Protein 3KJH (pdb70)

Sequence (254 aa):
MKLAVAGKGGVGKTTVAAGLIKIMASDYDKIYAVDGDPDSCLGQTLGLSIEEAYAITPLIEMKDEIREKTGDGGLLILNPKVDGDLDKYGRYIDDKIFLIRMGEIKKGGSQCYCRENSFLGSVVSALFLDKKEAVVMDMGAGIEHLTRGTAKAVDMMIAVIEPNLNSIKTGLNIEKLAGDLGIKKVRYVINKVRNIKEEKLIKKHLPEDKILGIIPYNELFIELSLKGEEIWQSTNPAFVNLHDIYQKLRLEVG

Foldseek 3Di:
DEEEFEAAPEPQSLLLLLLLVVVCVVVFQAEEEEEAAQVYQNVLLVPDASVVSVVWDALLPPVVVLCVFQHPPPRGDLAGQCLVVLQVQFAAPDRHYTYHYHHDDDPDDPDDCNSSLSSSLNSLLSVQPPDPGYYYYYHYLQPVSDALNSLVRHLEYEYEFELDDVRLVSLVVSVVNSVVSPRDYYAYEYEQAADVVSVVSCVVSDPVVRYLAYYHRDPCCVVPPRDPNHCCDPVHPCNVVSVSSSVSSVVSSD

Organism: Carboxydothermus hydrogenoformans (strain ATCC BAA-161 / DSM 6008 / Z-2901) (NCBI:txid246194)

Solvent-accessible surface area: 12434 Å² total; per-residue (Å²): 28,19,0,0,0,0,1,132,81,7,60,8,3,0,7,1,0,0,0,0,0,51,13,0,17,99,72,46,128,38,0,0,0,0,12,3,9,67,126,13,22,0,1,22,2,4,33,33,55,81,143,96,1,120,85,10,69,12,0,21,110,31,149,97,29,10,124,121,31,1,7,100,59,69,105,97,66,117,116,13,156,0,46,71,38,0,67,117,1,11,152,93,41,56,120,55,0,2,0,0,30,1,18,108,64,83,199,66,54,130,125,93,55,85,59,37,64,28,0,5,37,13,0,2,41,2,0,4,88,73,45,190,55,2,0,0,0,0,0,18,19,39,6,106,26,10,75,154,39,4,0,170,25,1,34,0,0,0,0,9,4,71,9,62,77,113,22,3,112,30,0,79,78,0,51,122,62,0,45,83,36,36,11,121,53,12,25,1,0,0,12,58,9,154,69,123,165,38,52,134,44,2,96,161,69,4,74,101,113,63,23,5,12,53,10,83,45,44,115,102,32,112,146,56,16,127,146,35,58,6,12,42,44,90,124,38,104,13,58,115,43,1,66,64,1,17,106,84,0,84,136,52,34,95

InterPro domains:
  IPR002586 CobQ/CobB/MinD/ParA nucleotide binding domain [PF01656] (4-230)
  IPR014433 Carbon monoxide dehydrogenase accessory protein CooC [PIRSF005647] (1-250)
  IPR027417 P-loop containing nucleoside triphosphate hydrolase [G3DSA:3.40.50.300] (1-253)
  IPR027417 P-loop containing nucleoside triphosphate hydrolase [SSF52540] (2-248)
  IPR050625 ParA/MinD ATPase [PTHR43384] (5-233)

Nearest PDB structures (foldseek):
  3kjg-assembly1_A  TM=9.759E-01  e=4.468E-46  Carboxydothermus hydrogenoformans Z-2901
  1hyq-assembly1_A  TM=7.225E-01  e=6.169E-10  Archaeoglobus fulgidus
  4v02-assembly1_A  TM=6.812E-01  e=4.574E-10  Aquifex aeolicus
  4v03-assembly1_B  TM=6.521E-01  e=5.810E-10  Aquifex aeolicus
  3k9h-assembly1_B  TM=6.988E-01  e=3.712E-09  Borreliella burgdorferi B31

B-factor: mean 44.13, std 33.02, range [11.54, 199.99]

Radius of gyration: 18.1 Å; Cα contacts (8 Å, |Δi|>4): 446; chains: 1; bounding box: 44×55×39 Å

Secondary structure (DSSP, 8-state):
-EEEEE-SSSHHHHHHHHHHHHHHTTT-S-EEEEEE-TTS-HHHHTT--HHHHHTSPPGGG-HHHHHHHH-SSS---SS---TTSGGGSSEESSSSEEEEE--------SS--HHHHHHHHHHHHIIIII--SEEEEEE-TT-TT--HHHHTT-SEEEEEE-SSHHHHHHHHHHHHHHHHHT-S-EEEEEEEE--HHHHHHHHHHS-GGGEEEEEE--HHHHS-SSSS--TTSTTSTTHHHHHHHHHHHHHHH-

Structure (mmCIF, N/CA/C/O backbone):
data_3KJH
#
_entry.id   3KJH
#
_cell.length_a   54.210
_cell.length_b   82.520
_cell.length_c   55.490
_cell.angle_alpha   90.000
_cell.angle_beta   102.900
_cell.angle_gamma   90.000
#
_symmetry.space_group_name_H-M   'C 1 2 1'
#
loop_
_entity.id
_entity.type
_entity.pdbx_description
1 polymer 'CO dehydrogenase/acetyl-CoA synthase complex, accessory protein CooC'
2 non-polymer 'ZINC ION'
3 water water
#
loop_
_atom_site.group_PDB
_atom_site.id
_atom_site.type_symbol
_atom_site.label_atom_id
_atom_site.label_alt_id
_atom_site.label_comp_id
_atom_site.label_asym_id
_atom_site.label_entity_id
_atom_site.label_seq_id
_atom_site.pdbx_PDB_ins_code
_atom_site.Cartn_x
_atom_site.Cartn_y
_atom_site.Cartn_z
_atom_site.occupancy
_atom_site.B_iso_or_equiv
_atom_site.auth_seq_id
_atom_site.auth_comp_id
_atom_site.auth_asym_id
_atom_site.auth_atom_id
_atom_site.pdbx_PDB_model_num
ATOM 1 N N . MET A 1 1 ? -2.759 -9.787 15.214 1.00 32.79 1 MET A N 1
ATOM 2 C CA . MET A 1 1 ? -3.609 -8.841 15.978 1.00 32.78 1 MET A CA 1
ATOM 3 C C . MET A 1 1 ? -5.094 -9.186 15.904 1.00 29.08 1 MET A C 1
ATOM 4 O O . MET A 1 1 ? -5.541 -9.918 15.020 1.00 27.74 1 MET A O 1
ATOM 9 N N . LYS A 1 2 ? -5.845 -8.632 16.846 1.00 20.50 2 LYS A N 1
ATOM 10 C CA . LYS A 1 2 ? -7.275 -8.86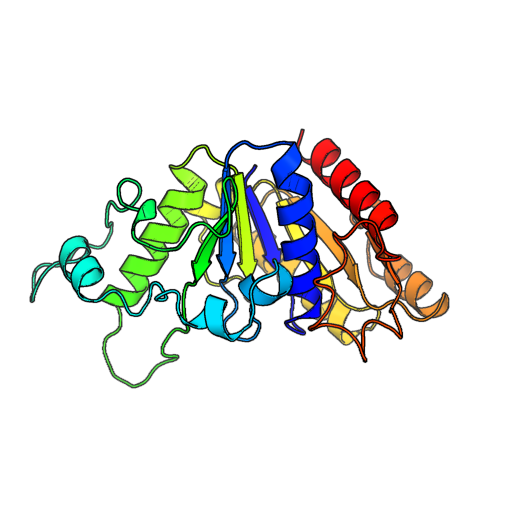3 16.961 1.00 19.33 2 LYS A CA 1
ATOM 11 C C . LYS A 1 2 ? -7.995 -7.533 16.759 1.00 19.05 2 LYS A C 1
ATOM 12 O O . LYS A 1 2 ? -7.891 -6.619 17.582 1.00 17.32 2 LYS A O 1
ATOM 18 N N . LEU A 1 3 ? -8.739 -7.447 15.665 1.00 15.44 3 LEU A N 1
ATOM 19 C CA . LEU A 1 3 ? -9.441 -6.226 15.316 1.00 17.20 3 LEU A CA 1
ATOM 20 C C . LEU A 1 3 ? -10.945 -6.376 15.220 1.00 17.28 3 LEU A C 1
ATOM 21 O O . LEU A 1 3 ? -11.460 -7.416 14.808 1.00 14.91 3 LEU A O 1
ATOM 26 N N . ALA A 1 4 ? -11.647 -5.325 15.628 1.00 21.05 4 ALA A N 1
ATOM 27 C CA . ALA A 1 4 ? -13.092 -5.279 15.538 1.00 19.86 4 ALA A CA 1
ATOM 28 C C . ALA A 1 4 ? -13.412 -4.012 14.744 1.00 19.25 4 ALA A C 1
ATOM 29 O O . ALA A 1 4 ? -12.820 -2.947 14.991 1.00 17.58 4 ALA A O 1
ATOM 31 N N . VAL A 1 5 ? -14.300 -4.144 13.758 1.00 16.84 5 VAL A N 1
ATOM 32 C CA . VAL A 1 5 ? -14.716 -3.007 12.924 1.00 18.57 5 VAL A CA 1
ATOM 33 C C . VAL A 1 5 ? -16.238 -2.898 13.054 1.00 17.76 5 VAL A C 1
ATOM 34 O O . VAL A 1 5 ? -16.973 -3.833 12.725 1.00 18.78 5 VAL A O 1
ATOM 38 N N . ALA A 1 6 ? -16.706 -1.747 13.522 1.00 16.97 6 ALA A N 1
ATOM 39 C CA . ALA A 1 6 ? -18.130 -1.556 13.758 1.00 17.82 6 ALA A CA 1
ATOM 40 C C . ALA A 1 6 ? -18.692 -0.246 13.209 1.00 19.93 6 ALA A C 1
ATOM 41 O O . ALA A 1 6 ? -17.971 0.738 13.058 1.00 17.82 6 ALA A O 1
ATOM 43 N N . GLY A 1 7 ? -19.987 -0.265 12.912 1.00 18.72 7 GLY A N 1
ATOM 44 C CA . GLY A 1 7 ? -20.672 0.912 12.407 1.00 22.61 7 GLY A CA 1
ATOM 45 C C . GLY A 1 7 ? -22.005 0.528 11.804 1.00 28.54 7 GLY A C 1
ATOM 46 O O . GLY A 1 7 ? -22.323 -0.656 11.683 1.00 24.89 7 GLY A O 1
ATOM 47 N N . LYS A 1 8 ? -22.797 1.533 11.442 1.00 31.52 8 LYS A N 1
ATOM 48 C CA . LYS A 1 8 ? -24.096 1.307 10.815 1.00 44.36 8 LYS A CA 1
ATOM 49 C C . LYS A 1 8 ? -23.836 1.327 9.309 1.00 55.17 8 LYS A C 1
ATOM 50 O O . LYS A 1 8 ? -22.711 1.095 8.870 1.00 51.11 8 LYS A O 1
ATOM 56 N N . GLY A 1 9 ? -24.869 1.616 8.523 1.00 96.82 9 GLY A N 1
ATOM 57 C CA . GLY A 1 9 ? -24.703 1.678 7.080 1.00 115.69 9 GLY A CA 1
ATOM 58 C C . GLY A 1 9 ? -24.577 0.323 6.411 1.00 125.28 9 GLY A C 1
ATOM 59 O O . GLY A 1 9 ? -25.229 0.060 5.400 1.00 129.72 9 GLY A O 1
ATOM 60 N N . GLY A 1 10 ? -23.726 -0.535 6.964 1.00 129.96 10 GLY A N 1
ATOM 61 C CA . GLY A 1 10 ? -23.548 -1.860 6.402 1.00 128.60 10 GLY A CA 1
ATOM 62 C C . GLY A 1 10 ? -22.340 -2.024 5.500 1.00 122.72 10 GLY A C 1
ATOM 63 O O . GLY A 1 10 ? -21.213 -2.155 5.975 1.00 129.35 10 GLY A O 1
ATOM 64 N N . VAL A 1 11 ? -22.580 -2.018 4.192 1.00 79.05 11 VAL A N 1
ATOM 65 C CA . VAL A 1 11 ? -21.519 -2.188 3.205 1.00 64.49 11 VAL A CA 1
ATOM 66 C C . VAL A 1 11 ? -20.340 -1.225 3.386 1.00 54.59 11 VAL A C 1
ATOM 67 O O . VAL A 1 11 ? -19.188 -1.646 3.306 1.00 52.43 11 VAL A O 1
ATOM 71 N N . GLY A 1 12 ? -20.629 0.055 3.629 1.00 55.28 12 GLY A N 1
ATOM 72 C CA . GLY A 1 12 ? -19.576 1.046 3.821 1.00 44.90 12 GLY A CA 1
ATOM 73 C C . GLY A 1 12 ? -18.560 0.581 4.849 1.00 38.88 12 GLY A C 1
ATOM 74 O O . GLY A 1 12 ? -17.355 0.506 4.578 1.00 36.96 12 GLY A O 1
ATOM 75 N N . LYS A 1 13 ? -19.057 0.275 6.041 1.00 33.86 13 LYS A N 1
ATOM 76 C CA . LYS A 1 13 ? -18.233 -0.222 7.134 1.00 30.16 13 LYS A CA 1
ATOM 77 C C . LYS A 1 13 ? -17.596 -1.568 6.772 1.00 27.19 13 LYS A C 1
ATOM 78 O O . LYS A 1 13 ? -16.452 -1.849 7.133 1.00 24.77 13 LYS A O 1
ATOM 84 N N . THR A 1 14 ? -18.352 -2.415 6.080 1.00 21.15 14 THR A N 1
ATOM 85 C CA . THR A 1 14 ? -17.833 -3.729 5.730 1.00 18.95 14 THR A CA 1
ATOM 86 C C . THR A 1 14 ? -16.752 -3.594 4.666 1.00 17.46 14 THR A C 1
ATOM 87 O O . THR A 1 14 ? -15.816 -4.393 4.591 1.00 13.82 14 THR A O 1
ATOM 91 N N . THR A 1 15 ? -16.870 -2.554 3.860 1.00 19.86 15 THR A N 1
ATOM 92 C CA . THR A 1 15 ? -15.872 -2.286 2.833 1.00 21.37 15 THR A CA 1
ATOM 93 C C . THR A 1 15 ? -14.501 -2.012 3.464 1.00 20.31 15 THR A C 1
ATOM 94 O O . THR A 1 15 ? -13.490 -2.509 2.979 1.00 17.80 15 THR A O 1
ATOM 98 N N . VAL A 1 16 ? -14.476 -1.241 4.555 1.00 18.24 16 VAL A N 1
ATOM 99 C CA . VAL A 1 16 ? -13.241 -0.915 5.251 1.00 20.20 16 VAL A CA 1
ATOM 100 C C . VAL A 1 16 ? -12.635 -2.169 5.853 1.00 17.71 16 VAL A C 1
ATOM 101 O O . VAL A 1 16 ? -11.431 -2.394 5.775 1.00 18.86 16 VAL A O 1
ATOM 105 N N . ALA A 1 17 ? -13.482 -2.989 6.462 1.00 18.20 17 ALA A N 1
ATOM 106 C CA . ALA A 1 17 ? -13.018 -4.224 7.078 1.00 18.14 17 ALA A CA 1
ATOM 107 C C . ALA A 1 17 ? -12.369 -5.144 6.059 1.00 15.48 17 ALA A C 1
ATOM 108 O O . ALA A 1 17 ? -11.264 -5.638 6.276 1.00 17.71 17 ALA A O 1
ATOM 110 N N . ALA A 1 18 ? -13.051 -5.370 4.941 1.00 16.16 18 ALA A N 1
ATOM 111 C CA . ALA A 1 18 ? -12.536 -6.242 3.887 1.00 14.25 18 ALA A CA 1
ATOM 112 C C . ALA A 1 18 ? -11.206 -5.697 3.373 1.00 16.40 18 ALA A C 1
ATOM 113 O O . ALA A 1 18 ? -10.285 -6.454 3.054 1.00 16.61 18 ALA A O 1
ATOM 115 N N . GLY A 1 19 ? -11.127 -4.376 3.286 1.00 16.74 19 GLY A N 1
ATOM 116 C CA . GLY A 1 19 ? -9.908 -3.727 2.833 1.00 18.80 19 GLY A CA 1
ATOM 117 C C . GLY A 1 19 ? -8.746 -4.030 3.754 1.00 18.97 19 GLY A C 1
ATOM 118 O O . GLY A 1 19 ? -7.651 -4.378 3.301 1.00 18.47 19 GLY A O 1
ATOM 119 N N . LEU A 1 20 ? -8.976 -3.912 5.058 1.00 21.42 20 LEU A N 1
ATOM 120 C CA . LEU A 1 20 ? -7.918 -4.180 6.016 1.00 22.74 20 LEU A CA 1
ATOM 121 C C . LEU A 1 20 ? -7.521 -5.664 5.986 1.00 22.92 20 LEU A C 1
ATOM 122 O O . LEU A 1 20 ? -6.338 -5.996 6.034 1.00 23.90 20 LEU A O 1
ATOM 127 N N . ILE A 1 21 ? -8.504 -6.554 5.892 1.00 19.36 21 ILE A N 1
ATOM 128 C CA . ILE A 1 21 ? -8.219 -7.976 5.838 1.00 17.69 21 ILE A CA 1
ATOM 129 C C . ILE A 1 21 ? -7.297 -8.303 4.655 1.00 18.79 21 ILE A C 1
ATOM 130 O O . ILE A 1 21 ? -6.274 -8.952 4.827 1.00 18.76 21 ILE A O 1
ATOM 135 N N . LYS A 1 22 ? -7.655 -7.836 3.466 1.00 18.39 22 LYS A N 1
ATOM 136 C CA . LYS A 1 22 ? -6.857 -8.105 2.273 1.00 20.49 22 LYS A CA 1
ATOM 137 C C . LYS A 1 22 ? -5.439 -7.575 2.396 1.00 21.20 22 LYS A C 1
ATOM 138 O O . LYS A 1 22 ? -4.479 -8.253 2.020 1.00 21.45 22 LYS A O 1
ATOM 144 N N . ILE A 1 23 ? -5.296 -6.368 2.927 1.00 22.39 23 ILE A N 1
ATOM 145 C CA . ILE A 1 23 ? -3.969 -5.806 3.117 1.00 24.74 23 ILE A CA 1
ATOM 146 C C . ILE A 1 23 ? -3.209 -6.613 4.160 1.00 24.12 23 ILE A C 1
ATOM 147 O O . ILE A 1 23 ? -2.005 -6.860 4.029 1.00 24.09 23 ILE A O 1
ATOM 152 N N . MET A 1 24 ? -3.918 -7.051 5.186 1.00 21.15 24 MET A N 1
ATOM 153 C CA . MET A 1 24 ? -3.302 -7.833 6.245 1.00 22.20 24 MET A CA 1
ATOM 154 C C . MET A 1 24 ? -2.696 -9.160 5.803 1.00 22.06 24 MET A C 1
ATOM 155 O O . MET A 1 24 ? -1.756 -9.640 6.427 1.00 20.57 24 MET A O 1
ATOM 160 N N . ALA A 1 25 ? -3.236 -9.753 4.743 1.00 23.45 25 ALA A N 1
ATOM 161 C CA . ALA A 1 25 ? -2.732 -11.034 4.248 1.00 27.62 25 ALA A CA 1
ATOM 162 C C . ALA A 1 25 ? -1.242 -10.987 3.901 1.00 28.37 25 ALA A C 1
ATOM 163 O O . ALA A 1 25 ? -0.590 -12.022 3.790 1.00 27.24 25 ALA A O 1
ATOM 165 N N . SER A 1 26 ? -0.700 -9.786 3.734 1.00 30.56 26 SER A N 1
ATOM 166 C CA . SER A 1 26 ? 0.716 -9.650 3.418 1.00 31.83 26 SER A CA 1
ATOM 167 C C . SER A 1 26 ? 1.556 -9.795 4.671 1.00 30.49 26 SER A C 1
ATOM 168 O O . SER A 1 26 ? 2.710 -10.204 4.605 1.00 32.28 26 SER A O 1
ATOM 171 N N . ASP A 1 27 ? 0.966 -9.488 5.820 1.00 27.83 27 ASP A N 1
ATOM 172 C CA . ASP A 1 27 ? 1.697 -9.564 7.075 1.00 27.13 27 ASP A CA 1
ATOM 173 C C . ASP A 1 27 ? 1.428 -10.782 7.926 1.00 27.69 27 ASP A C 1
ATOM 174 O O . ASP A 1 27 ? 2.170 -11.054 8.869 1.00 27.25 27 ASP A O 1
ATOM 179 N N . TYR A 1 28 ? 0.379 -11.526 7.601 1.00 23.39 28 TYR A N 1
ATOM 180 C CA . TYR A 1 28 ? 0.044 -12.688 8.400 1.00 23.84 28 TYR A CA 1
ATOM 181 C C . TYR A 1 28 ? -0.164 -13.914 7.525 1.00 25.10 28 TYR A C 1
ATOM 182 O O . TYR A 1 28 ? -0.617 -13.817 6.385 1.00 26.58 28 TYR A O 1
ATOM 191 N N . ASP A 1 29 ? 0.166 -15.071 8.073 1.00 26.75 29 ASP A N 1
ATOM 192 C CA . ASP A 1 29 ? 0.041 -16.324 7.344 1.00 28.21 29 ASP A CA 1
ATOM 193 C C . ASP A 1 29 ? -1.374 -16.868 7.318 1.00 25.10 29 ASP A C 1
ATOM 194 O O . ASP A 1 29 ? -1.694 -17.766 6.533 1.00 20.42 29 ASP A O 1
ATOM 199 N N . LYS A 1 30 ? -2.225 -16.317 8.178 1.00 25.28 30 LYS A N 1
ATOM 200 C CA . LYS A 1 30 ? -3.606 -16.766 8.254 1.00 25.92 30 LYS A CA 1
ATOM 201 C C . LYS A 1 30 ? -4.452 -15.730 8.977 1.00 23.67 30 LYS A C 1
ATOM 202 O O . LYS A 1 30 ? -4.052 -15.208 10.008 1.00 24.84 30 LYS A O 1
ATOM 208 N N . ILE A 1 31 ? -5.617 -15.436 8.420 1.00 19.80 31 ILE A N 1
ATOM 209 C CA . ILE A 1 31 ? -6.515 -14.458 9.018 1.00 18.79 31 ILE A CA 1
ATOM 210 C C . ILE A 1 31 ? -7.935 -15.005 9.107 1.00 16.92 31 ILE A C 1
ATOM 211 O O . ILE A 1 31 ? -8.475 -15.527 8.126 1.00 18.22 31 ILE A O 1
ATOM 216 N N . TYR A 1 32 ? -8.536 -14.871 10.281 1.00 16.18 32 TYR A N 1
ATOM 217 C CA . TYR A 1 32 ? -9.921 -15.277 10.466 1.00 14.78 32 TYR A CA 1
ATOM 218 C C . TYR A 1 32 ? -10.744 -14.017 10.222 1.00 16.31 32 TYR A C 1
ATOM 219 O O . TYR A 1 32 ? -10.628 -13.018 10.945 1.00 13.83 32 TYR A O 1
ATOM 228 N N . ALA A 1 33 ? -11.538 -14.049 9.161 1.00 13.74 33 ALA A N 1
ATOM 229 C CA . ALA A 1 33 ? -12.394 -12.916 8.829 1.00 14.45 33 ALA A CA 1
ATOM 230 C C . ALA A 1 33 ? -13.777 -13.337 9.315 1.00 14.88 33 ALA A C 1
ATOM 231 O O . ALA A 1 33 ? -14.333 -14.336 8.853 1.00 14.49 33 ALA A O 1
ATOM 233 N N . VAL A 1 34 ? -14.331 -12.579 10.255 1.00 12.96 34 VAL A N 1
ATOM 234 C CA . VAL A 1 34 ? -15.625 -12.934 10.837 1.00 14.79 34 VAL A CA 1
ATOM 235 C C . VAL A 1 34 ? -16.732 -11.949 10.466 1.00 14.73 34 VAL A C 1
ATOM 236 O O . VAL A 1 34 ? -16.657 -10.751 10.786 1.00 14.07 34 VAL A O 1
ATOM 240 N N . ASP A 1 35 ? -17.734 -12.462 9.757 1.00 14.49 35 ASP A N 1
ATOM 241 C CA . ASP A 1 35 ? -18.883 -11.665 9.340 1.00 16.91 35 ASP A CA 1
ATOM 242 C C . ASP A 1 35 ? -19.897 -11.731 10.485 1.00 18.71 35 ASP A C 1
ATOM 243 O O . ASP A 1 35 ? -20.622 -12.725 10.627 1.00 18.09 35 ASP A O 1
ATOM 248 N N . GLY A 1 36 ? -19.924 -10.684 11.304 1.00 16.00 36 GLY A N 1
ATOM 249 C CA . GLY A 1 36 ? -20.849 -10.644 12.417 1.00 18.76 36 GLY A CA 1
ATOM 250 C C . GLY A 1 36 ? -21.945 -9.620 12.186 1.00 19.67 36 GLY A C 1
ATOM 251 O O . GLY A 1 36 ? -22.627 -9.200 13.120 1.00 19.81 36 GLY A O 1
ATOM 252 N N . ASP A 1 37 ? -22.114 -9.209 10.933 1.00 21.25 37 ASP A N 1
ATOM 253 C CA . ASP A 1 37 ? -23.148 -8.245 10.593 1.00 24.42 37 ASP A CA 1
ATOM 254 C C . ASP A 1 37 ? -24.064 -8.875 9.549 1.00 26.79 37 ASP A C 1
ATOM 255 O O . ASP A 1 37 ? -23.735 -8.923 8.377 1.00 23.32 37 ASP A O 1
ATOM 260 N N . PRO A 1 38 ? -25.237 -9.368 9.971 1.00 29.39 38 PRO A N 1
ATOM 261 C CA . PRO A 1 38 ? -26.154 -9.990 9.010 1.00 32.45 38 PRO A CA 1
ATOM 262 C C . PRO A 1 38 ? -26.689 -9.074 7.910 1.00 30.64 38 PRO A C 1
ATOM 263 O O . PRO A 1 38 ? -27.217 -9.559 6.908 1.00 31.12 38 PRO A O 1
ATOM 267 N N . ASP A 1 39 ? -26.534 -7.763 8.078 1.00 34.42 39 ASP A N 1
ATOM 268 C CA . ASP A 1 39 ? -27.033 -6.808 7.084 1.00 34.75 39 ASP A CA 1
ATOM 269 C C . ASP A 1 39 ? -26.112 -6.549 5.891 1.00 32.16 39 ASP A C 1
ATOM 270 O O . ASP A 1 39 ? -26.522 -5.923 4.915 1.00 33.14 39 ASP A O 1
ATOM 275 N N . SER A 1 40 ? -24.867 -6.999 5.953 1.00 24.90 40 SER A N 1
ATOM 276 C CA . SER A 1 40 ? -23.979 -6.804 4.810 1.00 21.98 40 SER A CA 1
ATOM 277 C C . SER A 1 40 ? -23.198 -8.093 4.574 1.00 19.71 40 SER A C 1
ATOM 278 O O . SER A 1 40 ? -23.046 -8.893 5.479 1.00 18.68 40 SER A O 1
ATOM 281 N N . CYS A 1 41 ? -22.687 -8.276 3.364 1.00 22.27 41 CYS A N 1
ATOM 282 C CA . CYS A 1 41 ? -21.968 -9.497 3.026 1.00 20.99 41 CYS A CA 1
ATOM 283 C C . CYS A 1 41 ? -20.448 -9.327 3.008 1.00 20.87 41 CYS A C 1
ATOM 284 O O . CYS A 1 41 ? -19.872 -8.884 2.005 1.00 19.73 41 CYS A O 1
ATOM 287 N N . LEU A 1 42 ? -19.790 -9.686 4.116 1.00 19.89 42 LEU A N 1
ATOM 288 C CA . LEU A 1 42 ? -18.334 -9.537 4.196 1.00 19.00 42 LEU A CA 1
ATOM 289 C C . LEU A 1 42 ? -17.604 -10.310 3.082 1.00 17.72 42 LEU A C 1
ATOM 290 O O . LEU A 1 42 ? -16.644 -9.798 2.490 1.00 14.38 42 LEU A O 1
ATOM 295 N N . GLY A 1 43 ? -18.058 -11.530 2.796 1.00 15.36 43 GLY A N 1
ATOM 296 C CA . GLY A 1 43 ? -17.410 -12.343 1.765 1.00 16.79 43 GLY A CA 1
ATOM 297 C C . GLY A 1 43 ? -17.402 -11.692 0.384 1.00 18.47 43 GLY A C 1
ATOM 298 O O . GLY A 1 43 ? -16.429 -11.807 -0.380 1.00 18.68 43 GLY A O 1
ATOM 299 N N . GLN A 1 44 ? -18.485 -10.999 0.070 1.00 22.29 44 GLN A N 1
ATOM 300 C CA . GLN A 1 44 ? -18.642 -10.307 -1.207 1.00 25.28 44 GLN A CA 1
ATOM 301 C C . GLN A 1 44 ? -17.578 -9.227 -1.361 1.00 24.77 44 GLN A C 1
ATOM 302 O O . GLN A 1 44 ? -16.951 -9.111 -2.412 1.00 25.33 44 GLN A O 1
ATOM 308 N N . THR A 1 45 ? -17.368 -8.441 -0.309 1.00 23.53 45 THR A N 1
ATOM 309 C CA . THR A 1 45 ? -16.373 -7.381 -0.358 1.00 25.31 45 THR A CA 1
ATOM 310 C C . THR A 1 45 ? -14.950 -7.941 -0.355 1.00 26.27 45 THR A C 1
ATOM 311 O O . THR A 1 45 ? -13.991 -7.237 -0.716 1.00 26.90 45 THR A O 1
ATOM 315 N N . LEU A 1 46 ? -14.813 -9.210 0.043 1.00 24.26 46 LEU A N 1
ATOM 316 C CA . LEU A 1 46 ? -13.515 -9.876 0.061 1.00 23.76 46 LEU A CA 1
ATOM 317 C C . LEU A 1 46 ? -13.233 -10.595 -1.244 1.00 24.97 46 LEU A C 1
ATOM 318 O O . LEU A 1 46 ? -12.255 -11.344 -1.351 1.00 24.06 46 LEU A O 1
ATOM 323 N N . GLY A 1 47 ? -14.096 -10.393 -2.228 1.00 27.75 47 GLY A N 1
ATOM 324 C CA . GLY A 1 47 ? -13.861 -11.019 -3.518 1.00 29.22 47 GLY A CA 1
ATOM 325 C C . GLY A 1 47 ? -14.740 -12.181 -3.929 1.00 28.94 47 GLY A C 1
ATOM 326 O O . GLY A 1 47 ? -14.596 -12.680 -5.041 1.00 28.85 47 GLY A O 1
ATOM 327 N N . LEU A 1 48 ? -15.634 -12.637 -3.061 1.00 24.84 48 LEU A N 1
ATOM 328 C CA . LEU A 1 48 ? -16.504 -13.740 -3.455 1.00 24.56 48 LEU A CA 1
ATOM 329 C C . LEU A 1 48 ? -17.766 -13.189 -4.082 1.00 24.79 48 LEU A C 1
ATOM 330 O O . LEU A 1 48 ? -18.068 -12.003 -3.955 1.00 25.33 48 LEU A O 1
ATOM 335 N N . SER A 1 49 ? -18.519 -14.038 -4.764 1.00 26.58 49 SER A N 1
ATOM 336 C CA . SER A 1 49 ? -19.779 -13.560 -5.305 1.00 27.10 49 SER A CA 1
ATOM 337 C C . SER A 1 49 ? -20.700 -13.665 -4.085 1.00 27.51 49 SER A C 1
ATOM 338 O O . SER A 1 49 ? -20.398 -14.422 -3.157 1.00 26.21 49 SER A O 1
ATOM 341 N N . ILE A 1 50 ? -21.792 -12.900 -4.058 1.00 23.70 50 ILE A N 1
ATOM 342 C CA . ILE A 1 50 ? -22.716 -12.981 -2.929 1.00 25.60 50 ILE A CA 1
ATOM 343 C C . ILE A 1 50 ? -23.153 -14.445 -2.800 1.00 25.25 50 ILE A C 1
ATOM 344 O O . ILE A 1 50 ? -23.328 -14.962 -1.696 1.00 26.69 50 ILE A O 1
ATOM 349 N N . GLU A 1 51 ? -23.290 -15.127 -3.933 1.00 26.56 51 GLU A N 1
ATOM 350 C CA . GLU A 1 51 ? -23.693 -16.536 -3.920 1.00 25.49 51 GLU A CA 1
ATOM 351 C C . GLU A 1 51 ? -22.680 -17.449 -3.201 1.00 24.94 51 GLU A C 1
ATOM 352 O O . GLU A 1 51 ? -23.062 -18.303 -2.400 1.00 21.82 51 GLU A O 1
ATOM 358 N N . GLU A 1 52 ? -21.394 -17.303 -3.529 1.00 22.50 52 GLU A N 1
ATOM 359 C CA . GLU A 1 52 ? -20.351 -18.117 -2.911 1.00 20.53 52 GLU A CA 1
ATOM 360 C C . GLU A 1 52 ? -20.286 -17.861 -1.397 1.00 18.82 52 GLU A C 1
ATOM 361 O O . GLU A 1 52 ? -19.988 -18.761 -0.615 1.00 18.41 52 GLU A O 1
ATOM 367 N N . ALA A 1 53 ? -20.549 -16.623 -1.001 1.00 21.51 53 ALA A N 1
ATOM 368 C CA . ALA A 1 53 ? -20.523 -16.256 0.412 1.00 22.15 53 ALA A CA 1
ATOM 369 C C . ALA A 1 53 ? -21.671 -16.944 1.154 1.00 23.51 53 ALA A C 1
ATOM 370 O O . ALA A 1 53 ? -21.502 -17.474 2.257 1.00 18.90 53 ALA A O 1
ATOM 372 N N . TYR A 1 54 ? -22.841 -16.954 0.534 1.00 19.77 54 TYR A N 1
ATOM 373 C CA . TYR A 1 54 ? -24.001 -17.562 1.169 1.00 22.58 54 TYR A CA 1
ATOM 374 C C . TYR A 1 54 ? -24.035 -19.075 1.125 1.00 21.26 54 TYR A C 1
ATOM 375 O O . TYR A 1 54 ? -24.854 -19.697 1.795 1.00 20.35 54 TYR A O 1
ATOM 384 N N . ALA A 1 55 ? -23.143 -19.671 0.346 1.00 22.03 55 ALA A N 1
ATOM 385 C CA . ALA A 1 55 ? -23.074 -21.123 0.280 1.00 23.20 55 ALA A CA 1
ATOM 386 C C . ALA A 1 55 ? -22.244 -21.626 1.467 1.00 23.12 55 ALA A C 1
ATOM 387 O O . ALA A 1 55 ? -22.137 -22.826 1.694 1.00 24.78 55 ALA A O 1
ATOM 389 N N . ILE A 1 56 ? -21.646 -20.699 2.215 1.00 20.51 56 ILE A N 1
ATOM 390 C CA . ILE A 1 56 ? -20.847 -21.051 3.409 1.00 19.28 56 ILE A CA 1
ATOM 391 C C . ILE A 1 56 ? -21.828 -21.153 4.580 1.00 20.17 56 ILE A C 1
ATOM 392 O O . ILE A 1 56 ? -22.475 -20.176 4.958 1.00 17.23 56 ILE A O 1
ATOM 397 N N . THR A 1 57 ? -21.940 -22.337 5.168 1.00 18.51 57 THR A N 1
ATOM 398 C CA . THR A 1 57 ? -22.884 -22.492 6.261 1.00 19.69 57 THR A CA 1
ATOM 399 C C . THR A 1 57 ? -22.536 -21.576 7.436 1.00 19.92 57 THR A C 1
ATOM 400 O O . THR A 1 57 ? -21.402 -21.552 7.889 1.00 17.06 57 THR A O 1
ATOM 404 N N . PRO A 1 58 ? -23.523 -20.796 7.927 1.00 23.18 58 PRO A N 1
ATOM 405 C CA . PRO A 1 58 ? -23.334 -19.871 9.051 1.00 22.04 58 PRO A CA 1
ATOM 406 C C . PRO A 1 58 ? -23.338 -20.620 10.381 1.00 21.81 58 PRO A C 1
ATOM 407 O O . PRO A 1 58 ? -23.961 -21.678 10.505 1.00 18.61 58 PRO A O 1
ATOM 411 N N . LEU A 1 59 ? -22.641 -20.069 11.366 1.00 20.73 59 LEU A N 1
ATOM 412 C CA . LEU A 1 59 ? -22.532 -20.696 12.683 1.00 22.47 59 LEU A CA 1
ATOM 413 C C . LEU A 1 59 ? -23.878 -21.176 13.227 1.00 23.54 59 LEU A C 1
ATOM 414 O O . LEU A 1 59 ? -24.013 -22.319 13.673 1.00 23.74 59 LEU A O 1
ATOM 419 N N . ILE A 1 60 ? -24.870 -20.298 13.162 1.00 25.35 60 ILE A N 1
ATOM 420 C CA . ILE A 1 60 ? -26.208 -20.593 13.669 1.00 30.82 60 ILE A CA 1
ATOM 421 C C . ILE A 1 60 ? -26.897 -21.821 13.056 1.00 29.59 60 ILE A C 1
ATOM 422 O O . ILE A 1 60 ? -27.823 -22.365 13.651 1.00 27.59 60 ILE A O 1
ATOM 427 N N . GLU A 1 61 ? -26.446 -22.274 11.891 1.00 29.87 61 GLU A N 1
ATOM 428 C CA . GLU A 1 61 ? -27.069 -23.440 11.265 1.00 32.00 61 GLU A CA 1
ATOM 429 C C . GLU A 1 61 ? -26.314 -24.752 11.438 1.00 31.59 61 GLU A C 1
ATOM 430 O O . GLU A 1 61 ? -26.658 -25.756 10.806 1.00 31.99 61 GLU A O 1
ATOM 436 N N . MET A 1 62 ? -25.289 -24.763 12.285 1.00 31.40 62 MET A N 1
ATOM 437 C CA . MET A 1 62 ? -24.518 -25.987 12.506 1.00 32.48 62 MET A CA 1
ATOM 438 C C . MET A 1 62 ? -25.117 -26.777 13.675 1.00 35.21 62 MET A C 1
ATOM 439 O O . MET A 1 62 ? -24.468 -26.962 14.699 1.00 31.03 62 MET A O 1
ATOM 444 N N . LYS A 1 63 ? -26.349 -27.259 13.513 1.00 38.50 63 LYS A N 1
ATOM 445 C CA . LYS A 1 63 ? -27.013 -27.993 14.592 1.00 47.37 63 LYS A CA 1
ATOM 446 C C . LYS A 1 63 ? -26.248 -29.206 15.125 1.00 43.38 63 LYS A C 1
ATOM 447 O O . LYS A 1 63 ? -26.153 -29.393 16.334 1.00 38.73 63 LYS A O 1
ATOM 453 N N . ASP A 1 64 ? -25.704 -30.029 14.237 1.00 47.08 64 ASP A N 1
ATOM 454 C CA . ASP A 1 64 ? -24.949 -31.199 14.676 1.00 50.49 64 ASP A CA 1
ATOM 455 C C . ASP A 1 64 ? -23.796 -30.775 15.590 1.00 47.12 64 ASP A C 1
ATOM 456 O O . ASP A 1 64 ? -23.567 -31.374 16.643 1.00 45.84 64 ASP A O 1
ATOM 461 N N . GLU A 1 65 ? -23.083 -29.726 15.189 1.00 42.67 65 GLU A N 1
ATOM 462 C CA . GLU A 1 65 ? -21.960 -29.223 15.966 1.00 39.56 65 GLU A CA 1
ATOM 463 C C . GLU A 1 65 ? -22.431 -28.568 17.262 1.00 37.07 65 GLU A C 1
ATOM 464 O O . GLU A 1 65 ? -21.778 -28.694 18.305 1.00 34.91 65 GLU A O 1
ATOM 470 N N . ILE A 1 66 ? -23.558 -27.860 17.185 1.00 29.87 66 ILE A N 1
ATOM 471 C CA . ILE A 1 66 ? -24.132 -27.184 18.340 1.00 31.65 66 ILE A CA 1
ATOM 472 C C . ILE A 1 66 ? -24.578 -28.212 19.387 1.00 34.28 66 ILE A C 1
ATOM 473 O O . ILE A 1 66 ? -24.460 -27.984 20.592 1.00 32.36 66 ILE A O 1
ATOM 478 N N . ARG A 1 67 ? -25.093 -29.341 18.915 1.00 39.78 67 ARG A N 1
ATOM 479 C CA . ARG A 1 67 ? -25.538 -30.413 19.796 1.00 47.36 67 ARG A CA 1
ATOM 480 C C . ARG A 1 67 ? -24.313 -30.996 20.489 1.00 46.61 67 ARG A C 1
ATOM 481 O O . ARG A 1 67 ? -24.308 -31.216 21.699 1.00 44.59 67 ARG A O 1
ATOM 489 N N . GLU A 1 68 ? -23.269 -31.224 19.698 1.00 54.15 68 GLU A N 1
ATOM 490 C CA . GLU A 1 68 ? -22.009 -31.792 20.169 1.00 57.38 68 GLU A CA 1
ATOM 491 C C . GLU A 1 68 ? -21.226 -30.886 21.122 1.00 55.96 68 GLU A C 1
ATOM 492 O O . GLU A 1 68 ? -20.337 -31.359 21.828 1.00 57.75 68 GLU A O 1
ATOM 498 N N . LYS A 1 69 ? -21.550 -29.595 21.148 1.00 47.64 69 LYS A N 1
ATOM 499 C CA . LYS A 1 69 ? -20.829 -28.649 22.007 1.00 46.39 69 LYS A CA 1
ATOM 500 C C . LYS A 1 69 ? -21.612 -28.079 23.186 1.00 46.34 69 LYS A C 1
ATOM 501 O O . LYS A 1 69 ? -21.039 -27.390 24.026 1.00 43.50 69 LYS A O 1
ATOM 507 N N . THR A 1 70 ? -22.913 -28.340 23.246 1.00 50.13 70 THR A N 1
ATOM 508 C CA . THR A 1 70 ? -23.731 -27.823 24.341 1.00 57.92 70 THR A CA 1
ATOM 509 C C . THR A 1 70 ? -24.528 -28.933 25.017 1.00 67.91 70 THR A C 1
ATOM 510 O O . THR A 1 70 ? -25.138 -28.718 26.061 1.00 65.39 70 THR A O 1
ATOM 514 N N . GLY A 1 71 ? -24.516 -30.118 24.414 1.00 102.09 71 GLY A N 1
ATOM 515 C CA . GLY A 1 71 ? -25.244 -31.242 24.972 1.00 119.29 71 GLY A CA 1
ATOM 516 C C . GLY A 1 71 ? -26.386 -31.683 24.078 1.00 130.74 71 GLY A C 1
ATOM 517 O O . GLY A 1 71 ? -26.779 -30.964 23.158 1.00 130.62 71 GLY A O 1
ATOM 518 N N . ASP A 1 72 ? -26.923 -32.869 24.346 1.00 161.11 72 ASP A N 1
ATOM 519 C CA . ASP A 1 72 ? -28.026 -33.406 23.559 1.00 166.02 72 ASP A CA 1
ATOM 520 C C . ASP A 1 72 ? -29.227 -33.724 24.446 1.00 171.13 72 ASP A C 1
ATOM 521 O O . ASP A 1 72 ? -29.320 -34.810 25.018 1.00 176.90 72 ASP A O 1
ATOM 526 N N . GLY A 1 73 ? -30.144 -32.767 24.556 1.00 146.79 73 GLY A N 1
ATOM 527 C CA . GLY A 1 73 ? -31.328 -32.967 25.373 1.00 144.97 73 GLY A CA 1
ATOM 528 C C . GLY A 1 73 ? -31.012 -33.065 26.852 1.00 144.60 73 GLY A C 1
ATOM 529 O O . GLY A 1 73 ? -30.549 -34.102 27.330 1.00 144.92 73 GLY A O 1
ATOM 530 N N . GLY A 1 74 ? -31.266 -31.983 27.580 1.00 146.31 74 GLY A N 1
ATOM 531 C CA . GLY A 1 74 ? -30.994 -31.974 29.005 1.00 146.81 74 GLY A CA 1
ATOM 532 C C . GLY A 1 74 ? -29.553 -31.615 29.306 1.00 146.83 74 GLY A C 1
ATOM 533 O O . GLY A 1 74 ? -29.283 -30.644 30.013 1.00 147.23 74 GLY A O 1
ATOM 534 N N . LEU A 1 75 ? -28.623 -32.401 28.770 1.00 147.36 75 LEU A N 1
ATOM 535 C CA . LEU A 1 75 ? -27.200 -32.158 28.982 1.00 144.12 75 LEU A CA 1
ATOM 536 C C . LEU A 1 75 ? -26.881 -30.735 28.539 1.00 146.03 75 LEU A C 1
ATOM 537 O O . LEU A 1 75 ? -26.940 -30.414 27.352 1.00 148.50 75 LEU A O 1
ATOM 542 N N . LEU A 1 76 ? -26.546 -29.884 29.502 1.00 146.58 76 LEU A N 1
ATOM 543 C CA . LEU A 1 76 ? -26.232 -28.492 29.213 1.00 140.78 76 LEU A CA 1
ATOM 544 C C . LEU A 1 76 ? -24.753 -28.172 29.413 1.00 137.63 76 LEU A C 1
ATOM 545 O O . LEU A 1 76 ? -24.112 -28.686 30.330 1.00 142.04 76 LEU A O 1
ATOM 550 N N . ILE A 1 77 ? -24.222 -27.317 28.544 1.00 111.30 77 ILE A N 1
ATOM 551 C CA . ILE A 1 77 ? -22.827 -26.894 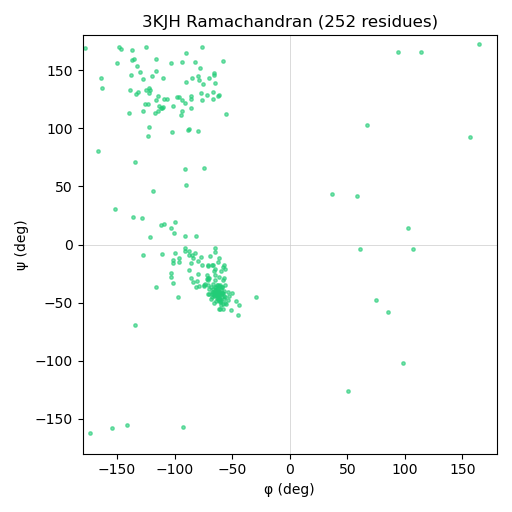28.616 1.00 102.94 77 ILE A CA 1
ATOM 552 C C . ILE A 1 77 ? -22.757 -25.401 28.306 1.00 106.59 77 ILE A C 1
ATOM 553 O O . ILE A 1 77 ? -23.028 -24.975 27.182 1.00 102.79 77 ILE A O 1
ATOM 558 N N . LEU A 1 78 ? -22.395 -24.611 29.313 1.00 129.74 78 LEU A N 1
ATOM 559 C CA . LEU A 1 78 ? -22.308 -23.162 29.169 1.00 135.13 78 LEU A CA 1
ATOM 560 C C . LEU A 1 78 ? -20.951 -22.670 28.669 1.00 135.20 78 LEU A C 1
ATOM 561 O O . LEU A 1 78 ? -20.796 -21.489 28.354 1.00 138.77 78 LEU A O 1
ATOM 566 N N . ASN A 1 79 ? -19.971 -23.567 28.596 1.00 107.66 79 ASN A N 1
ATOM 567 C CA . ASN A 1 79 ? -18.636 -23.188 28.139 1.00 104.63 79 ASN A CA 1
ATOM 568 C C . ASN A 1 79 ? -18.050 -24.182 27.134 1.00 96.06 79 ASN A C 1
ATOM 569 O O . ASN A 1 79 ? -17.111 -24.918 27.444 1.00 93.26 79 ASN A O 1
ATOM 574 N N . PRO A 1 80 ? -18.603 -24.209 25.908 1.00 101.80 80 PRO A N 1
ATOM 575 C CA . PRO A 1 80 ? -18.163 -25.100 24.830 1.00 100.40 80 PRO A CA 1
ATOM 576 C C . PRO A 1 80 ? -16.724 -24.878 24.361 1.00 103.34 80 PRO A C 1
ATOM 577 O O . PRO A 1 80 ? -16.332 -23.757 24.037 1.00 105.71 80 PRO A O 1
ATOM 581 N N . LYS A 1 81 ? -15.944 -25.955 24.328 1.00 105.32 81 LYS A N 1
ATOM 582 C CA . LYS A 1 81 ? -14.561 -25.895 23.864 1.00 102.52 81 LYS A CA 1
ATOM 583 C C . LYS A 1 81 ? -14.606 -26.119 22.359 1.00 100.78 81 LYS A C 1
ATOM 584 O O . LYS A 1 81 ? -14.691 -27.258 21.899 1.00 100.49 81 LYS A O 1
ATOM 590 N N . VAL A 1 82 ? -14.555 -25.035 21.591 1.00 95.63 82 VAL A N 1
ATOM 591 C CA . VAL A 1 82 ? -14.618 -25.140 20.137 1.00 93.33 82 VAL A CA 1
ATOM 592 C C . VAL A 1 82 ? -13.409 -24.558 19.416 1.00 96.01 82 VAL A C 1
ATOM 593 O O . VAL A 1 82 ? -13.397 -24.472 18.188 1.00 96.45 82 VAL A O 1
ATOM 597 N N . ASP A 1 83 ? -12.394 -24.160 20.173 1.00 100.73 83 ASP A N 1
ATOM 598 C CA . ASP A 1 83 ? -11.197 -23.582 19.577 1.00 98.60 83 ASP A CA 1
ATOM 599 C C . ASP A 1 83 ? -10.428 -24.570 18.709 1.00 93.95 83 ASP A C 1
ATOM 600 O O . ASP A 1 83 ? -9.653 -24.168 17.843 1.00 99.45 83 ASP A O 1
ATOM 605 N N . GLY A 1 84 ? -10.648 -25.861 18.931 1.00 77.06 84 GLY A N 1
ATOM 606 C CA . GLY A 1 84 ? -9.942 -26.858 18.148 1.00 65.03 84 GLY A CA 1
ATOM 607 C C . GLY A 1 84 ? -10.624 -27.237 16.846 1.00 60.09 84 GLY A C 1
ATOM 608 O O . GLY A 1 84 ? -9.971 -27.729 15.920 1.00 56.04 84 GLY A O 1
ATOM 609 N N . ASP A 1 85 ? -11.933 -26.997 16.769 1.00 57.01 85 ASP A N 1
ATOM 610 C CA . ASP A 1 85 ? -12.728 -27.337 15.585 1.00 57.60 85 ASP A CA 1
ATOM 611 C C . ASP A 1 85 ? -13.084 -26.144 14.694 1.00 54.82 85 ASP A C 1
ATOM 612 O O . ASP A 1 85 ? -13.948 -26.260 13.818 1.00 54.73 85 ASP A O 1
ATOM 617 N N . LEU A 1 86 ? -12.425 -25.009 14.907 1.00 50.11 86 LEU A N 1
ATOM 618 C CA . LEU A 1 86 ? -12.715 -23.810 14.130 1.00 47.44 86 LEU A CA 1
ATOM 619 C C . LEU A 1 86 ? -12.735 -23.965 12.619 1.00 47.01 86 LEU A C 1
ATOM 620 O O . LEU A 1 86 ? -13.600 -23.398 11.951 1.00 45.17 86 LEU A O 1
ATOM 625 N N . ASP A 1 87 ? -11.789 -24.722 12.076 1.00 48.39 87 ASP A N 1
ATOM 626 C CA . ASP A 1 87 ? -11.710 -24.907 10.632 1.00 52.18 87 ASP A CA 1
ATOM 627 C C . ASP A 1 87 ? -12.888 -25.634 9.994 1.00 45.75 87 ASP A C 1
ATOM 628 O O . ASP A 1 87 ? -12.945 -25.789 8.775 1.00 42.31 87 ASP A O 1
ATOM 633 N N . LYS A 1 88 ? -13.835 -26.072 10.816 1.00 44.27 88 LYS A N 1
ATOM 634 C CA . LYS A 1 88 ? -15.032 -26.751 10.317 1.00 40.81 88 LYS A CA 1
ATOM 635 C C . LYS A 1 88 ? -16.180 -25.747 10.287 1.00 35.16 88 LYS A C 1
ATOM 636 O O . LYS A 1 88 ? -17.258 -26.038 9.770 1.00 30.77 88 LYS A O 1
ATOM 642 N N . TYR A 1 89 ? -15.933 -24.563 10.838 1.00 27.48 89 TYR A N 1
ATOM 643 C CA . TYR A 1 89 ? -16.968 -23.543 10.926 1.00 23.88 89 TYR A CA 1
ATOM 644 C C . TYR A 1 89 ? -16.925 -22.455 9.862 1.00 22.04 89 TYR A C 1
ATOM 645 O O . TYR A 1 89 ? -17.509 -21.394 10.053 1.00 18.47 89 TYR A O 1
ATOM 654 N N . GLY A 1 90 ? -16.238 -22.720 8.756 1.00 20.92 90 GLY A N 1
ATOM 655 C CA . GLY A 1 90 ? -16.173 -21.748 7.686 1.00 20.34 90 GLY A CA 1
ATOM 656 C C . GLY A 1 90 ? -15.484 -22.318 6.463 1.00 19.82 90 GLY A C 1
ATOM 657 O O . GLY A 1 90 ? -15.359 -23.535 6.323 1.00 18.90 90 GLY A O 1
ATOM 658 N N . ARG A 1 91 ? -15.050 -21.434 5.574 1.00 19.28 91 ARG A N 1
ATOM 659 C CA . ARG A 1 91 ? -14.333 -21.843 4.367 1.00 19.53 91 ARG A CA 1
ATOM 660 C C . ARG A 1 91 ? -13.159 -20.900 4.128 1.00 18.47 91 ARG A C 1
ATOM 661 O O . ARG A 1 91 ? -13.252 -19.702 4.403 1.00 15.51 91 ARG A O 1
ATOM 669 N N . TYR A 1 92 ? -12.067 -21.454 3.600 1.00 17.66 92 TYR A N 1
ATOM 670 C CA . TYR A 1 92 ? -10.914 -20.657 3.227 1.00 18.82 92 TYR A CA 1
ATOM 671 C C . TYR A 1 92 ? -11.309 -20.002 1.905 1.00 19.51 92 TYR A C 1
ATOM 672 O O . TYR A 1 92 ? -11.784 -20.680 0.983 1.00 17.82 92 TYR A O 1
ATOM 681 N N . ILE A 1 93 ? -11.114 -18.693 1.808 1.00 17.16 93 ILE A N 1
ATOM 682 C CA . ILE A 1 93 ? -11.422 -17.970 0.578 1.00 20.77 93 ILE A CA 1
ATOM 683 C C . ILE A 1 93 ? -10.236 -18.257 -0.345 1.00 21.07 93 ILE A C 1
ATOM 684 O O . ILE A 1 93 ? -10.380 -18.414 -1.559 1.00 22.26 93 ILE A O 1
ATOM 689 N N . ASP A 1 94 ? -9.063 -18.348 0.261 1.00 20.65 94 ASP A N 1
ATOM 690 C CA . ASP A 1 94 ? -7.837 -18.647 -0.471 1.00 22.75 94 ASP A CA 1
ATOM 691 C C . ASP A 1 94 ? -6.861 -19.286 0.502 1.00 23.71 94 ASP A C 1
ATOM 692 O O . ASP A 1 94 ? -7.279 -19.817 1.524 1.00 23.53 94 ASP A O 1
ATOM 697 N N . ASP A 1 95 ? -5.570 -19.226 0.200 1.00 22.41 95 ASP A N 1
ATOM 698 C CA . ASP A 1 95 ? -4.562 -19.820 1.072 1.00 29.33 95 ASP A CA 1
ATOM 699 C C . ASP A 1 95 ? -4.415 -19.178 2.466 1.00 24.09 95 ASP A C 1
ATOM 700 O O . ASP A 1 95 ? -3.946 -19.834 3.389 1.00 19.52 95 ASP A O 1
ATOM 705 N N . LYS A 1 96 ? -4.816 -17.917 2.630 1.00 23.87 96 LYS A N 1
ATOM 706 C CA . LYS A 1 96 ? -4.652 -17.262 3.938 1.00 23.34 96 LYS A CA 1
ATOM 707 C C . LYS A 1 96 ? -5.913 -16.835 4.696 1.00 21.46 96 LYS A C 1
ATOM 708 O O . LYS A 1 96 ? -5.949 -16.901 5.925 1.00 22.75 96 LYS A O 1
ATOM 714 N N . ILE A 1 97 ? -6.928 -16.378 3.969 1.00 18.28 97 ILE A N 1
ATOM 715 C CA . ILE A 1 97 ? -8.159 -15.887 4.596 1.00 16.55 97 ILE A CA 1
ATOM 716 C C . ILE A 1 97 ? -9.250 -16.942 4.793 1.00 17.19 97 ILE A C 1
ATOM 717 O O . ILE A 1 97 ? -9.723 -17.582 3.833 1.00 15.83 97 ILE A O 1
ATOM 722 N N . PHE A 1 98 ? -9.640 -17.118 6.052 1.00 18.07 98 PHE A N 1
ATOM 723 C CA . PHE A 1 98 ? -10.674 -18.084 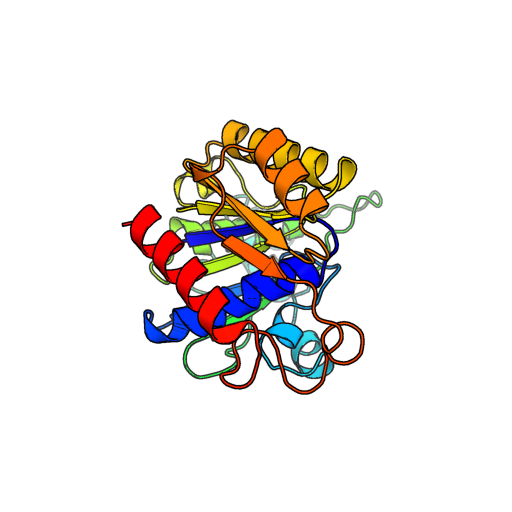6.420 1.00 18.78 98 PHE A CA 1
ATOM 724 C C . PHE A 1 98 ? -11.912 -17.310 6.876 1.00 17.28 98 PHE A C 1
ATOM 725 O O . PHE A 1 98 ? -11.866 -16.565 7.863 1.00 15.50 98 PHE A O 1
ATOM 733 N N . LEU A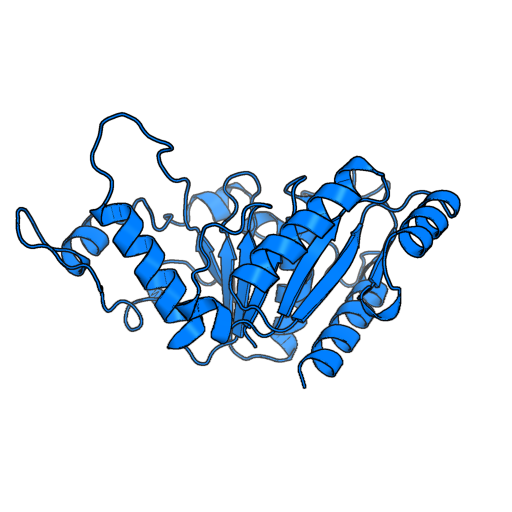 1 99 ? -13.009 -17.493 6.142 1.00 14.23 99 LEU A N 1
ATOM 734 C CA . LEU A 1 99 ? -14.250 -16.781 6.408 1.00 16.51 99 LEU A CA 1
ATOM 735 C C . LEU A 1 99 ? -15.279 -17.543 7.252 1.00 16.51 99 LEU A C 1
ATOM 736 O O . LEU A 1 99 ? -15.669 -18.656 6.923 1.00 17.41 99 LEU A O 1
ATOM 741 N N . ILE A 1 100 ? -15.739 -16.901 8.315 1.00 15.57 100 ILE A N 1
ATOM 742 C CA . ILE A 1 100 ? -16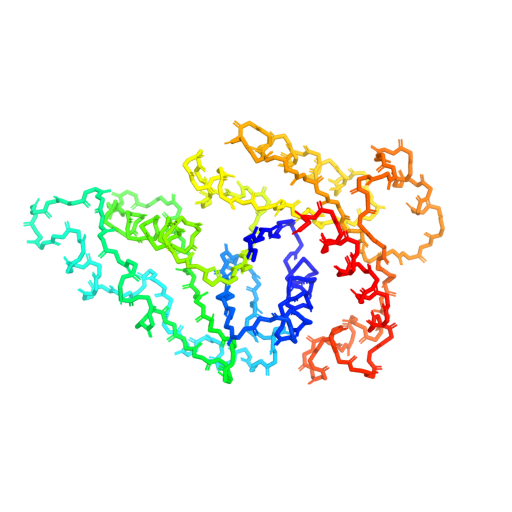.748 -17.468 9.194 1.00 16.58 100 ILE A CA 1
ATOM 743 C C . ILE A 1 100 ? -17.920 -16.493 9.211 1.00 17.52 100 ILE A C 1
ATOM 744 O O . ILE A 1 100 ? -17.716 -15.279 9.292 1.00 16.28 100 ILE A O 1
ATOM 749 N N . ARG A 1 101 ? -19.140 -17.021 9.094 1.00 13.38 101 ARG A N 1
ATOM 750 C CA . ARG A 1 101 ? -20.337 -16.186 9.114 1.00 17.12 101 ARG A CA 1
ATOM 751 C C . ARG A 1 101 ? -21.150 -16.572 10.337 1.00 17.42 101 ARG A C 1
ATOM 752 O O . ARG A 1 101 ? -21.501 -17.736 10.517 1.00 15.27 101 ARG A O 1
ATOM 760 N N . MET A 1 102 ? -21.450 -15.598 11.182 1.00 19.98 102 MET A N 1
ATOM 761 C CA . MET A 1 102 ? -22.212 -15.858 12.399 1.00 22.65 102 MET A CA 1
ATOM 762 C C . MET A 1 102 ? -23.646 -16.250 12.096 1.00 25.31 102 MET A C 1
ATOM 763 O O . MET A 1 102 ? -24.156 -17.208 12.655 1.00 22.69 102 MET A O 1
ATOM 768 N N . GLY A 1 103 ? -24.290 -15.492 11.208 1.00 26.71 103 GLY A N 1
ATOM 769 C CA . GLY A 1 103 ? -25.676 -15.757 10.877 1.00 32.22 103 GLY A CA 1
ATOM 770 C C . GLY A 1 103 ? -26.497 -14.860 11.786 1.00 37.25 103 GLY A C 1
ATOM 771 O O . GLY A 1 103 ? -25.972 -14.324 12.763 1.00 36.74 103 GLY A O 1
ATOM 772 N N . GLU A 1 104 ? -27.778 -14.689 11.498 1.00 42.78 104 GLU A N 1
ATOM 773 C CA . GLU A 1 104 ? -28.574 -13.811 12.344 1.00 51.68 104 GLU A CA 1
ATOM 774 C C . GLU A 1 104 ? -29.247 -14.494 13.519 1.00 56.48 104 GLU A C 1
ATOM 775 O O . GLU A 1 104 ? -29.758 -15.609 13.405 1.00 53.71 104 GLU A O 1
ATOM 781 N N . ILE A 1 105 ? -29.242 -13.800 14.652 1.00 67.74 105 ILE A N 1
ATOM 782 C CA . ILE A 1 105 ? -29.851 -14.299 15.879 1.00 80.81 105 ILE A CA 1
ATOM 783 C C . ILE A 1 105 ? -31.358 -14.087 15.816 1.00 86.56 105 ILE A C 1
ATOM 784 O O . ILE A 1 105 ? -31.830 -13.102 15.247 1.00 84.51 105 ILE A O 1
ATOM 789 N N . LYS A 1 106 ? -32.113 -15.016 16.392 1.00 96.58 106 LYS A N 1
ATOM 790 C CA . LYS A 1 106 ? -33.561 -14.882 16.413 1.00 101.79 106 LYS A CA 1
ATOM 791 C C . LYS A 1 106 ? -33.894 -13.903 17.533 1.00 109.60 106 LYS A C 1
ATOM 792 O O . LYS A 1 106 ? -33.950 -14.276 18.704 1.00 112.75 106 LYS A O 1
ATOM 798 N N . LYS A 1 107 ? -34.100 -12.646 17.153 1.00 114.27 107 LYS A N 1
ATOM 799 C CA . LYS A 1 107 ? -34.400 -11.561 18.083 1.00 120.42 107 LYS A CA 1
ATOM 800 C C . LYS A 1 107 ? -35.144 -11.977 19.355 1.00 123.88 107 LYS A C 1
ATOM 801 O O . LYS A 1 107 ? -34.785 -11.550 20.454 1.00 125.32 107 LYS A O 1
ATOM 807 N N . GLY A 1 108 ? -36.174 -12.806 19.211 1.00 123.90 108 GLY A N 1
ATOM 808 C CA . GLY A 1 108 ? -36.928 -13.249 20.372 1.00 126.15 108 GLY A CA 1
ATOM 809 C C . GLY A 1 108 ? -38.338 -13.696 20.035 1.00 126.46 108 GLY A C 1
ATOM 810 O O . GLY A 1 108 ? -39.266 -12.886 20.013 1.00 128.07 108 GLY A O 1
ATOM 811 N N . GLY A 1 109 ? -38.503 -14.991 19.780 1.00 127.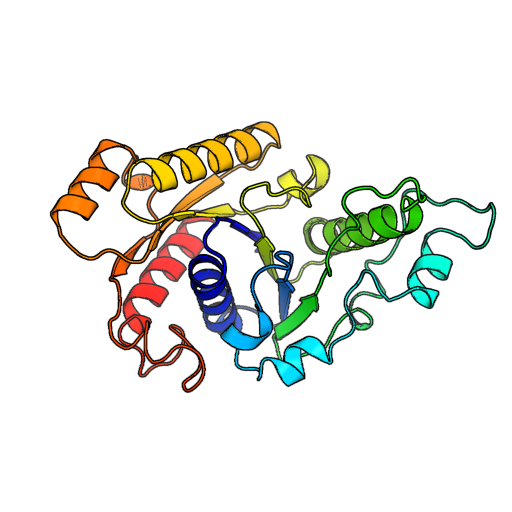77 109 GLY A N 1
ATOM 812 C CA . GLY A 1 109 ? -39.813 -15.512 19.437 1.00 124.43 109 GLY A CA 1
ATOM 813 C C . GLY A 1 109 ? -40.360 -16.553 20.395 1.00 121.73 109 GLY A C 1
ATOM 814 O O . GLY A 1 109 ? -40.869 -17.588 19.962 1.00 122.10 109 GLY A O 1
ATOM 815 N N . SER A 1 110 ? -40.253 -16.286 21.694 1.00 115.56 110 SER A N 1
ATOM 816 C CA . SER A 1 110 ? -40.756 -17.196 22.722 1.00 110.67 110 SER A CA 1
ATOM 817 C C . SER A 1 110 ? -40.095 -18.578 22.712 1.00 105.78 110 SER A C 1
ATOM 818 O O . SER A 1 110 ? -40.386 -19.418 23.566 1.00 106.36 110 SER A O 1
ATOM 821 N N . GLN A 1 111 ? -39.211 -18.812 21.746 1.00 88.75 111 GLN A N 1
ATOM 822 C CA . GLN A 1 111 ? -38.513 -20.090 21.635 1.00 79.19 111 GLN A CA 1
ATOM 823 C C . GLN A 1 111 ? -37.175 -20.002 22.372 1.00 68.45 111 GLN A C 1
ATOM 824 O O . GLN A 1 111 ? -36.649 -18.910 22.575 1.00 67.93 111 GLN A O 1
ATOM 830 N N . CYS A 1 112 ? -36.634 -21.148 22.779 1.00 62.44 112 CYS A N 1
ATOM 831 C CA . CYS A 1 112 ? -35.351 -21.179 23.480 1.00 51.19 112 CYS A CA 1
ATOM 832 C C . CYS A 1 112 ? -34.211 -21.218 22.470 1.00 47.39 112 CYS A C 1
ATOM 833 O O . CYS A 1 112 ? -34.178 -22.086 21.595 1.00 43.58 112 CYS A O 1
ATOM 836 N N . TYR A 1 113 ? -33.283 -20.273 22.593 1.00 48.77 113 TYR A N 1
ATOM 837 C CA . TYR A 1 113 ? -32.133 -20.200 21.693 1.00 48.87 113 TYR A CA 1
ATOM 838 C C . TYR A 1 113 ? -30.825 -20.127 22.477 1.00 45.22 113 TYR A C 1
ATOM 839 O O . TYR A 1 113 ? -29.800 -19.665 21.970 1.00 43.60 113 TYR A O 1
ATOM 848 N N . CYS A 1 114 ? -30.876 -20.601 23.717 1.00 39.77 114 CYS A N 1
ATOM 849 C CA . CYS A 1 114 ? -29.720 -20.600 24.594 1.00 36.00 114 CYS A CA 1
ATOM 850 C C . CYS A 1 114 ? -28.559 -21.432 24.035 1.00 34.67 114 CYS A C 1
ATOM 851 O O . CYS A 1 114 ? -27.425 -20.970 24.022 1.00 34.61 114 CYS A O 1
ATOM 854 N N . ARG A 1 115 ? -28.809 -22.614 23.571 1.00 31.22 115 ARG A N 1
ATOM 855 C CA . ARG A 1 115 ? -27.808 -23.440 23.044 1.00 32.87 115 ARG A CA 1
ATOM 856 C C . ARG A 1 115 ? -27.070 -22.775 21.822 1.00 31.34 115 ARG A C 1
ATOM 857 O O . ARG A 1 115 ? -25.916 -22.747 21.756 1.00 25.76 115 ARG A O 1
ATOM 865 N N . GLU A 1 116 ? -27.872 -22.214 20.939 1.00 35.15 116 GLU A N 1
ATOM 866 C CA . GLU A 1 116 ? -27.365 -21.491 19.771 1.00 38.51 116 GLU A CA 1
ATOM 867 C C . GLU A 1 116 ? -26.450 -20.337 20.172 1.00 36.52 116 GLU A C 1
ATOM 868 O O . GLU A 1 116 ? -25.306 -20.244 19.722 1.00 32.65 116 GLU A O 1
ATOM 874 N N . ASN A 1 117 ? -26.965 -19.447 21.012 1.00 36.60 117 ASN A N 1
ATOM 875 C CA . ASN A 1 117 ? -26.196 -18.290 21.467 1.00 37.93 117 ASN A CA 1
ATOM 876 C C . ASN A 1 117 ? -24.931 -18.684 22.223 1.00 35.56 117 ASN A C 1
ATOM 877 O O . ASN A 1 117 ? -23.917 -18.004 22.142 1.00 34.48 117 ASN A O 1
ATOM 882 N N . SER A 1 118 ? -24.989 -19.778 22.972 1.00 35.80 118 SER A N 1
ATOM 883 C CA . SER A 1 118 ? -23.822 -20.235 23.714 1.00 35.54 118 SER A CA 1
ATOM 884 C C . SER A 1 118 ? -22.743 -20.673 22.710 1.00 32.57 118 SER A C 1
ATOM 885 O O . SER A 1 118 ? -21.553 -20.396 22.882 1.00 29.12 118 SER A O 1
ATOM 888 N N . PHE A 1 119 ? -23.180 -21.348 21.652 1.00 30.38 119 PHE A N 1
ATOM 889 C CA . PHE A 1 119 ? -22.266 -21.826 20.629 1.00 27.41 119 PHE A CA 1
ATOM 890 C C . PHE A 1 119 ? -21.572 -20.669 19.916 1.00 26.20 119 PHE A C 1
ATOM 891 O O . PHE A 1 119 ? -20.367 -20.718 19.714 1.00 24.76 119 PHE A O 1
ATOM 899 N N . LEU A 1 120 ? -22.333 -19.647 19.519 1.00 24.43 120 LEU A N 1
ATOM 900 C CA . LEU A 1 120 ? -21.743 -18.481 18.866 1.00 23.33 120 LEU A CA 1
ATOM 901 C C . LEU A 1 120 ? -20.726 -17.840 19.805 1.00 22.33 120 LEU A C 1
ATOM 902 O O . LEU A 1 120 ? -19.594 -17.531 19.419 1.00 22.50 120 LEU A O 1
ATOM 907 N N . GLY A 1 121 ? -21.144 -17.624 21.044 1.00 25.74 121 GLY A N 1
ATOM 908 C CA . GLY A 1 121 ? -20.271 -17.017 22.031 1.00 24.85 121 GLY A CA 1
ATOM 909 C C . GLY A 1 121 ? -18.976 -17.780 22.226 1.00 25.60 121 GLY A C 1
ATOM 910 O O . GLY A 1 121 ? -17.919 -17.167 22.378 1.00 24.70 121 GLY A O 1
ATOM 911 N N . SER A 1 122 ? -19.045 -19.110 22.223 1.00 23.91 122 SER A N 1
ATOM 912 C CA . SER A 1 122 ? -17.840 -19.909 22.415 1.00 24.87 122 SER A CA 1
ATOM 913 C C . SER A 1 122 ? -16.870 -19.759 21.237 1.00 22.87 122 SER A C 1
ATOM 914 O O . SER A 1 122 ? -15.660 -19.788 21.423 1.00 20.44 122 SER A O 1
ATOM 917 N N . VAL A 1 123 ? -17.405 -19.600 20.030 1.00 22.15 123 VAL A N 1
ATOM 918 C CA . VAL A 1 123 ? -16.569 -19.427 18.838 1.00 18.84 123 VAL A CA 1
ATOM 919 C C . VAL A 1 123 ? -15.890 -18.061 18.877 1.00 18.83 123 VAL A C 1
ATOM 920 O O . VAL A 1 123 ? -14.710 -17.924 18.565 1.00 18.63 123 VAL A O 1
ATOM 924 N N . VAL A 1 124 ? -16.631 -17.038 19.270 1.00 19.88 124 VAL A N 1
ATOM 925 C CA . VAL A 1 124 ? -16.048 -15.715 19.326 1.00 20.40 124 VAL A CA 1
ATOM 926 C C . VAL A 1 124 ? -14.944 -15.706 20.383 1.00 19.23 124 VAL A C 1
ATOM 927 O O . VAL A 1 124 ? -13.867 -15.152 20.163 1.00 16.59 124 VAL A O 1
ATOM 931 N N . SER A 1 125 ? -15.210 -16.349 21.516 1.00 22.11 125 SER A N 1
ATOM 932 C CA . SER A 1 125 ? -14.242 -16.427 22.618 1.00 22.15 125 SER A CA 1
ATOM 933 C C . SER A 1 125 ? -12.957 -17.120 22.161 1.00 21.17 125 SER A C 1
ATOM 934 O O . SER A 1 125 ? -11.854 -16.627 22.400 1.00 21.06 125 SER A O 1
ATOM 937 N N . ALA A 1 126 ? -13.113 -18.268 21.502 1.00 19.87 126 ALA A N 1
ATOM 938 C CA . ALA A 1 126 ? -11.991 -19.026 20.977 1.00 20.17 126 ALA A CA 1
ATOM 939 C C . ALA A 1 126 ? -11.113 -18.174 20.041 1.00 19.43 126 ALA A C 1
ATOM 940 O O . ALA A 1 126 ? -9.888 -18.120 20.191 1.00 17.31 126 ALA A O 1
ATOM 942 N N . LEU A 1 127 ? -11.750 -17.520 19.071 1.00 19.53 127 LEU A N 1
ATOM 943 C CA . LEU A 1 127 ? -11.038 -16.689 18.103 1.00 19.19 127 LEU A CA 1
ATOM 944 C C . LEU A 1 127 ? -10.194 -15.578 18.726 1.00 18.06 127 LEU A C 1
ATOM 945 O O . LEU A 1 127 ? -9.046 -15.379 18.355 1.00 17.95 127 LEU A O 1
ATOM 950 N N . PHE A 1 128 ? -10.775 -14.850 19.665 1.00 17.55 128 PHE A N 1
ATOM 951 C CA . PHE A 1 128 ? -10.073 -13.743 20.285 1.00 18.75 128 PHE A CA 1
ATOM 952 C C . PHE A 1 128 ? -9.101 -14.096 21.394 1.00 19.88 128 PHE A C 1
ATOM 953 O O . PHE A 1 128 ? -8.042 -13.475 21.506 1.00 16.83 128 PHE A O 1
ATOM 961 N N . LEU A 1 129 ? -9.447 -15.098 22.195 1.00 22.15 129 LEU A N 1
ATOM 962 C CA . LEU A 1 129 ? -8.619 -15.465 23.335 1.00 24.00 129 LEU A CA 1
ATOM 963 C C . LEU A 1 129 ? -7.725 -16.675 23.187 1.00 26.51 129 LEU A C 1
ATOM 964 O O . LEU A 1 129 ? -6.635 -16.709 23.762 1.00 27.28 129 LEU A O 1
ATOM 969 N N . ASP A 1 130 ? -8.166 -17.667 22.423 1.00 25.95 130 ASP A N 1
ATOM 970 C CA . ASP A 1 130 ? -7.371 -18.873 22.289 1.00 27.29 130 ASP A CA 1
ATOM 971 C C . ASP A 1 130 ? -6.481 -18.956 21.049 1.00 27.43 130 ASP A C 1
ATOM 972 O O . ASP A 1 130 ? -5.312 -19.332 21.147 1.00 27.63 130 ASP A O 1
ATOM 977 N N . LYS A 1 131 ? -7.018 -18.601 19.888 1.00 24.53 131 LYS A N 1
ATOM 978 C CA . LYS A 1 131 ? -6.242 -18.657 18.657 1.00 23.55 131 LYS A CA 1
ATOM 979 C C . LYS A 1 131 ? -5.160 -17.592 18.615 1.00 23.12 131 LYS A C 1
ATOM 980 O O . LYS A 1 131 ? -5.358 -16.471 19.091 1.00 19.13 131 LYS A O 1
ATOM 986 N N . LYS A 1 132 ? -4.016 -17.953 18.042 1.00 20.90 132 LYS A N 1
ATOM 987 C CA . LYS A 1 132 ? -2.895 -17.032 17.905 1.00 25.44 132 LYS A CA 1
ATOM 988 C C . LYS A 1 132 ? -3.037 -16.156 16.661 1.00 23.04 132 LYS A C 1
ATOM 989 O O . LYS A 1 132 ? -2.585 -15.008 16.649 1.00 23.08 132 LYS A O 1
ATOM 995 N N . GLU A 1 133 ? -3.653 -16.712 15.620 1.00 21.15 133 GLU A N 1
ATOM 996 C CA . GLU A 1 133 ? -3.830 -16.029 14.344 1.00 22.34 133 GLU A CA 1
ATOM 997 C C . GLU A 1 133 ? -4.580 -14.714 14.425 1.00 20.72 133 GLU A C 1
ATOM 998 O O . GLU A 1 133 ? -5.351 -14.475 15.350 1.00 18.82 133 GLU A O 1
ATOM 1004 N N . ALA A 1 134 ? -4.356 -13.887 13.411 1.00 23.74 134 ALA A N 1
ATOM 1005 C CA . ALA A 1 134 ? -5.008 -12.598 13.283 1.00 22.94 134 ALA A CA 1
ATOM 1006 C C . ALA A 1 134 ? -6.504 -12.792 13.077 1.00 21.50 134 ALA A C 1
ATOM 1007 O O . ALA A 1 134 ? -6.950 -13.746 12.430 1.00 19.95 134 ALA A O 1
ATOM 1009 N N . VAL A 1 135 ? -7.272 -11.863 13.625 1.00 18.50 135 VAL A N 1
ATOM 1010 C CA . VAL A 1 135 ? -8.709 -11.920 13.515 1.00 18.39 135 VAL A CA 1
ATOM 1011 C C . VAL A 1 135 ? -9.264 -10.530 13.249 1.00 17.34 135 VAL A C 1
ATOM 1012 O O . VAL A 1 135 ? -8.855 -9.574 13.900 1.00 17.13 135 VAL A O 1
ATOM 1016 N N . VAL A 1 136 ? -10.170 -10.425 12.277 1.00 17.00 136 VAL A N 1
ATOM 1017 C CA . VAL A 1 136 ? -10.848 -9.161 11.987 1.00 16.43 136 VAL A CA 1
ATOM 1018 C C . VAL A 1 136 ? -12.340 -9.503 12.005 1.00 16.76 136 VAL A C 1
ATOM 1019 O O . VAL A 1 136 ? -12.831 -10.311 11.194 1.00 16.71 136 VAL A O 1
ATOM 1023 N N . MET A 1 137 ? -13.062 -8.932 12.956 1.00 14.97 137 MET A N 1
ATOM 1024 C CA . MET A 1 137 ? -14.494 -9.206 13.031 1.00 16.69 137 MET A CA 1
ATOM 1025 C C . MET A 1 137 ? -15.328 -7.968 12.728 1.00 15.84 137 MET A C 1
ATOM 1026 O O . MET A 1 137 ? -15.217 -6.945 13.409 1.00 17.54 137 MET A O 1
ATOM 1031 N N . ASP A 1 138 ? -16.134 -8.078 11.673 1.00 14.08 138 ASP A N 1
ATOM 1032 C CA . ASP A 1 138 ? -17.017 -7.012 11.205 1.00 17.11 138 ASP A CA 1
ATOM 1033 C C . ASP A 1 138 ? -18.342 -7.089 11.982 1.00 17.95 138 ASP A C 1
ATOM 1034 O O . ASP A 1 138 ? -18.980 -8.144 12.045 1.00 16.09 138 ASP A O 1
ATOM 1039 N N . MET A 1 139 ? -18.776 -5.979 12.568 1.00 16.87 139 MET A N 1
ATOM 1040 C CA . MET A 1 139 ? -20.008 -6.049 13.349 1.00 18.85 139 MET A CA 1
ATOM 1041 C C . MET A 1 139 ? -20.858 -4.794 13.308 1.00 21.55 139 MET A C 1
ATOM 1042 O O . MET A 1 139 ? -20.417 -3.740 12.835 1.00 19.87 139 MET A O 1
ATOM 1047 N N . GLY A 1 140 ? -22.083 -4.923 13.814 1.00 24.65 140 GLY A N 1
ATOM 1048 C CA . GLY A 1 140 ? -23.007 -3.805 13.848 1.00 27.09 140 GLY A CA 1
ATOM 1049 C C . GLY A 1 140 ? -22.667 -2.822 14.952 1.00 28.31 140 GLY A C 1
ATOM 1050 O O . GLY A 1 140 ? -21.836 -3.108 15.817 1.00 26.48 140 GLY A O 1
ATOM 1051 N N . ALA A 1 141 ? -23.333 -1.666 14.930 1.00 28.20 141 ALA A N 1
ATOM 1052 C CA . ALA A 1 141 ? -23.091 -0.603 15.905 1.00 28.31 141 ALA A CA 1
ATOM 1053 C C . ALA A 1 141 ? -23.256 -1.020 17.368 1.00 27.55 141 ALA A C 1
ATOM 1054 O O . ALA A 1 141 ? -22.726 -0.369 18.263 1.00 27.19 141 ALA A O 1
ATOM 1056 N N . GLY A 1 142 ? -23.986 -2.103 17.610 1.00 32.78 142 GLY A N 1
ATOM 1057 C CA . GLY A 1 142 ? -24.188 -2.556 18.974 1.00 32.92 142 GLY A CA 1
ATOM 1058 C C . GLY A 1 142 ? -23.097 -3.453 19.539 1.00 33.52 142 GLY A C 1
ATOM 1059 O O . GLY A 1 142 ? -23.096 -3.738 20.742 1.00 32.18 142 GLY A O 1
ATOM 1060 N N . ILE A 1 143 ? -22.171 -3.888 18.683 1.00 28.56 143 ILE A N 1
ATOM 1061 C CA . ILE A 1 143 ? -21.069 -4.776 19.081 1.00 28.26 143 ILE A CA 1
ATOM 1062 C C . ILE A 1 143 ? -21.513 -5.803 20.123 1.00 28.19 143 ILE A C 1
ATOM 1063 O O . ILE A 1 143 ? -20.784 -6.093 21.064 1.00 26.20 143 ILE A O 1
ATOM 1068 N N . GLU A 1 144 ? -22.687 -6.390 19.925 1.00 27.96 144 GLU A N 1
ATOM 1069 C CA . GLU A 1 144 ? -23.216 -7.334 20.900 1.00 31.66 144 GLU A CA 1
ATOM 1070 C C . GLU A 1 144 ? -22.506 -8.678 21.028 1.00 29.59 144 GLU A C 1
ATOM 1071 O O . GLU A 1 144 ? -22.795 -9.434 21.949 1.00 27.22 144 GLU A O 1
ATOM 1077 N N . HIS A 1 145 ? -21.583 -8.991 20.127 1.00 26.83 145 HIS A N 1
ATOM 1078 C CA . HIS A 1 145 ? -20.898 -10.271 20.241 1.00 29.64 145 HIS A CA 1
ATOM 1079 C C . HIS A 1 145 ? -19.697 -10.212 21.178 1.00 27.53 145 HIS A C 1
ATOM 1080 O O . HIS A 1 145 ? -19.195 -11.243 21.624 1.00 28.76 145 HIS A O 1
ATOM 1087 N N . LEU A 1 146 ? -19.243 -9.005 21.489 1.00 25.32 146 LEU A N 1
ATOM 1088 C CA . LEU A 1 146 ? -18.094 -8.849 22.382 1.00 25.10 146 LEU A CA 1
ATOM 1089 C C . LEU A 1 146 ? -18.526 -8.885 23.845 1.00 25.46 146 LEU A C 1
ATOM 1090 O O . LEU A 1 146 ? -19.610 -8.418 24.190 1.00 24.95 146 LEU A O 1
ATOM 1095 N N . THR A 1 147 ? -17.695 -9.482 24.691 1.00 26.62 147 THR A N 1
ATOM 1096 C CA . THR A 1 147 ? -17.978 -9.535 26.119 1.00 27.81 147 THR A CA 1
ATOM 1097 C C . THR A 1 147 ? -16.758 -8.942 26.813 1.00 26.51 147 THR A C 1
ATOM 1098 O O . THR A 1 147 ? -15.737 -8.701 26.171 1.00 23.44 147 THR A O 1
ATOM 1102 N N . ARG A 1 148 ? -16.859 -8.696 28.115 1.00 24.07 148 ARG A N 1
ATOM 1103 C CA . ARG A 1 148 ? -15.725 -8.145 28.846 1.00 25.71 148 ARG A CA 1
ATOM 1104 C C . ARG A 1 148 ? -14.524 -9.072 28.724 1.00 23.16 148 ARG A C 1
ATOM 1105 O O . ARG A 1 148 ? -13.380 -8.610 28.648 1.00 22.68 148 ARG A O 1
ATOM 1113 N N . GLY A 1 149 ? -14.782 -10.378 28.716 1.00 24.43 149 GLY A N 1
ATOM 1114 C CA . GLY A 1 149 ? -13.692 -11.336 28.584 1.00 24.67 149 GLY A CA 1
ATOM 1115 C C . GLY A 1 149 ? -12.922 -11.184 27.273 1.00 23.93 149 GLY A C 1
ATOM 1116 O O . GLY A 1 149 ? -11.707 -11.002 27.262 1.00 24.38 149 GLY A O 1
ATOM 1117 N N . THR A 1 150 ? -13.631 -11.254 26.155 1.00 23.29 150 THR A N 1
ATOM 1118 C CA . THR A 1 150 ? -12.992 -11.125 24.860 1.00 22.69 150 THR A CA 1
ATOM 1119 C C . THR A 1 150 ? -12.494 -9.708 24.601 1.00 21.91 150 THR A C 1
ATOM 1120 O O . THR A 1 150 ? -11.524 -9.513 23.875 1.00 20.96 150 THR A O 1
ATOM 1124 N N . ALA A 1 151 ? -13.146 -8.713 25.195 1.00 25.19 151 ALA A N 1
ATOM 1125 C CA . ALA A 1 151 ? -12.722 -7.325 24.986 1.00 26.24 151 ALA A CA 1
ATOM 1126 C C . ALA A 1 151 ? -11.259 -7.076 25.385 1.00 26.81 151 ALA A C 1
ATOM 1127 O O . ALA A 1 151 ? -10.573 -6.215 24.806 1.00 24.37 151 ALA A O 1
ATOM 1129 N N . LYS A 1 152 ? -10.778 -7.827 26.373 1.00 27.48 152 LYS A N 1
ATOM 1130 C CA . LYS A 1 152 ? -9.400 -7.674 26.826 1.00 30.34 152 LYS A CA 1
ATOM 1131 C C . LYS A 1 152 ? -8.399 -8.127 25.765 1.00 28.51 152 LYS A C 1
ATOM 1132 O O . LYS A 1 152 ? -7.228 -7.779 25.835 1.00 28.52 152 LYS A O 1
ATOM 1138 N N . ALA A 1 153 ? -8.858 -8.895 24.778 1.00 28.48 153 ALA A N 1
ATOM 1139 C CA . ALA A 1 153 ? -7.953 -9.385 23.731 1.00 27.79 153 ALA A CA 1
ATOM 1140 C C . ALA A 1 153 ? -7.952 -8.534 22.466 1.00 24.96 153 ALA A C 1
ATOM 1141 O O . ALA A 1 153 ? -7.054 -8.663 21.623 1.00 23.71 153 ALA A O 1
ATOM 1143 N N . VAL A 1 154 ? -8.956 -7.672 22.339 1.00 22.79 154 VAL A N 1
ATOM 1144 C CA . VAL A 1 154 ? -9.079 -6.779 21.190 1.00 21.21 154 VAL A CA 1
ATOM 1145 C C . VAL A 1 154 ? -7.949 -5.740 21.170 1.00 22.81 154 VAL A C 1
ATOM 1146 O O . VAL A 1 154 ? -7.722 -5.026 22.163 1.00 21.61 154 VAL A O 1
ATOM 1150 N N . ASP A 1 155 ? -7.210 -5.670 20.062 1.00 20.42 155 ASP A N 1
ATOM 1151 C CA . ASP A 1 155 ? -6.125 -4.698 19.969 1.00 22.56 155 ASP A CA 1
ATOM 1152 C C . ASP A 1 155 ? -6.656 -3.314 19.610 1.00 23.14 155 ASP A C 1
ATOM 1153 O O . ASP A 1 155 ? -6.090 -2.294 20.005 1.00 23.33 155 ASP A O 1
ATOM 1158 N N . MET A 1 156 ? -7.741 -3.275 18.849 1.00 20.63 156 MET A N 1
ATOM 1159 C CA . MET A 1 156 ? -8.323 -1.991 18.477 1.00 21.77 156 MET A CA 1
ATOM 1160 C C . MET A 1 156 ? -9.720 -2.171 17.964 1.00 21.31 156 MET A C 1
ATOM 1161 O O . MET A 1 156 ? -10.016 -3.164 17.304 1.00 19.30 156 MET A O 1
ATOM 1166 N N . MET A 1 157 ? -10.578 -1.212 18.305 1.00 21.46 157 MET A N 1
ATOM 1167 C CA . MET A 1 157 ? -11.952 -1.193 17.830 1.00 22.16 157 MET A CA 1
ATOM 1168 C C . MET A 1 157 ? -11.961 -0.020 16.849 1.00 22.15 157 MET A C 1
ATOM 1169 O O . MET A 1 157 ? -11.541 1.099 17.187 1.00 20.85 157 MET A O 1
ATOM 1174 N N . ILE A 1 158 ? -12.393 -0.291 15.623 1.00 22.47 158 ILE A N 1
ATOM 1175 C CA . ILE A 1 158 ? -12.465 0.748 14.606 1.00 22.93 158 ILE A CA 1
ATOM 1176 C C . ILE A 1 158 ? -13.920 1.059 14.308 1.00 20.34 158 ILE A C 1
ATOM 1177 O O . ILE A 1 158 ? -14.684 0.194 13.870 1.00 19.42 158 ILE A O 1
ATOM 1182 N N . ALA A 1 159 ? -14.304 2.303 14.571 1.00 19.80 159 ALA A N 1
ATOM 1183 C CA . ALA A 1 159 ? -15.654 2.740 14.306 1.00 20.66 159 ALA A CA 1
ATOM 1184 C C . ALA A 1 159 ? -15.612 3.454 12.967 1.00 20.23 159 ALA A C 1
ATOM 1185 O O . ALA A 1 159 ? -14.787 4.350 12.758 1.00 22.12 159 ALA A O 1
ATOM 1187 N N . VAL A 1 160 ? -16.481 3.040 12.056 1.00 20.55 160 VAL A N 1
ATOM 1188 C CA . VAL A 1 160 ? -16.560 3.674 10.746 1.00 20.15 160 VAL A CA 1
ATOM 1189 C C . VAL A 1 160 ? -17.840 4.522 10.719 1.00 21.18 160 VAL A C 1
ATOM 1190 O O . VAL A 1 160 ? -18.938 4.027 10.985 1.00 22.83 160 VAL A O 1
ATOM 1194 N N . ILE A 1 161 ? -17.692 5.805 10.405 1.00 21.07 161 ILE A N 1
ATOM 1195 C CA . ILE A 1 161 ? -18.829 6.708 10.367 1.00 22.28 161 ILE A CA 1
ATOM 1196 C C . ILE A 1 161 ? -18.761 7.609 9.140 1.00 25.35 161 ILE A C 1
ATOM 1197 O O . ILE A 1 161 ? -17.726 7.668 8.470 1.00 23.26 161 ILE A O 1
ATOM 1202 N N . GLU A 1 162 ? -19.874 8.290 8.858 1.00 25.46 162 GLU A N 1
ATOM 1203 C CA . GLU A 1 162 ? -19.973 9.248 7.757 1.00 29.34 162 GLU A CA 1
ATOM 1204 C C . GLU A 1 162 ? -19.901 10.649 8.376 1.00 27.44 162 GLU A C 1
ATOM 1205 O O . GLU A 1 162 ? -20.238 10.834 9.546 1.00 25.68 162 GLU A O 1
ATOM 1211 N N . PRO A 1 163 ? -19.485 11.658 7.590 1.00 28.82 163 PRO A N 1
ATOM 1212 C CA . PRO A 1 163 ? -19.378 13.013 8.131 1.00 29.72 163 PRO A CA 1
ATOM 1213 C C . PRO A 1 163 ? -20.654 13.807 8.369 1.00 31.01 163 PRO A C 1
ATOM 1214 O O . PRO A 1 163 ? -20.879 14.822 7.716 1.00 32.55 163 PRO A O 1
ATOM 1218 N N . ASN A 1 164 ? -21.487 13.354 9.301 1.00 31.75 164 ASN A N 1
ATOM 1219 C CA . ASN A 1 164 ? -22.707 14.094 9.626 1.00 32.98 164 ASN A CA 1
ATOM 1220 C C . ASN A 1 164 ? -23.085 13.882 11.088 1.00 34.19 164 ASN A C 1
ATOM 1221 O O . ASN A 1 164 ? -22.701 12.886 11.708 1.00 32.95 164 ASN A O 1
ATOM 1226 N N . LEU A 1 165 ? -23.830 14.835 11.636 1.00 34.24 165 LEU A N 1
ATOM 1227 C CA . LEU A 1 165 ? -24.230 14.788 13.034 1.00 37.58 165 LEU A CA 1
ATOM 1228 C C . LEU A 1 165 ? -24.719 13.450 13.558 1.00 34.75 165 LEU A C 1
ATOM 1229 O O . LEU A 1 165 ? -24.228 12.975 14.578 1.00 33.54 165 LEU A O 1
ATOM 1234 N N . ASN A 1 166 ? -25.678 12.841 12.873 1.00 34.92 166 ASN A N 1
ATOM 1235 C CA . ASN A 1 166 ? -26.221 11.565 13.327 1.00 37.87 166 ASN A CA 1
ATOM 1236 C C . ASN A 1 166 ? -25.219 10.418 13.315 1.00 34.03 166 ASN A C 1
ATOM 1237 O O . ASN A 1 166 ? -25.212 9.597 14.237 1.00 33.10 166 ASN A O 1
ATOM 1242 N N . SER A 1 167 ? -24.371 10.355 12.291 1.00 29.98 167 SER A N 1
ATOM 1243 C CA . SER A 1 167 ? -23.382 9.279 12.210 1.00 27.94 167 SER A CA 1
ATOM 1244 C C . SER A 1 167 ? -22.281 9.458 13.262 1.00 26.32 167 SER A C 1
ATOM 1245 O O . SER A 1 167 ? -21.766 8.478 13.809 1.00 24.12 167 SER A O 1
ATOM 1248 N N . ILE A 1 168 ? -21.924 10.712 13.536 1.00 25.97 168 ILE A N 1
ATOM 1249 C CA . ILE A 1 168 ? -20.915 11.027 14.538 1.00 26.41 168 ILE A CA 1
ATOM 1250 C C . ILE A 1 168 ? -21.403 10.557 15.905 1.00 28.50 168 ILE A C 1
ATOM 1251 O O . ILE A 1 168 ? -20.633 9.987 16.691 1.00 27.35 168 ILE A O 1
ATOM 1256 N N . LYS A 1 169 ? -22.688 10.790 16.170 1.00 29.79 169 LYS A N 1
ATOM 1257 C CA . LYS A 1 169 ? -23.312 10.380 17.421 1.00 35.81 169 LYS A CA 1
ATOM 1258 C C . LYS A 1 169 ? -23.232 8.853 17.535 1.00 32.35 169 LYS A C 1
ATOM 1259 O O . LYS A 1 169 ? -22.921 8.311 18.596 1.00 31.18 169 LYS A O 1
ATOM 1265 N N . THR A 1 170 ? -23.516 8.166 16.436 1.00 31.73 170 THR A N 1
ATOM 1266 C CA . THR A 1 170 ? -23.446 6.709 16.432 1.00 32.73 170 THR A CA 1
ATOM 1267 C C . THR A 1 170 ? -22.056 6.262 16.860 1.00 31.04 170 THR A C 1
ATOM 1268 O O . THR A 1 170 ? -21.908 5.429 17.752 1.00 30.66 170 THR A O 1
ATOM 1272 N N . GLY A 1 171 ? -21.039 6.841 16.229 1.00 32.14 171 GLY A N 1
ATOM 1273 C CA . GLY A 1 171 ? -19.660 6.506 16.560 1.00 31.14 171 GLY A CA 1
ATOM 1274 C C . GLY A 1 171 ? -19.290 6.754 18.012 1.00 31.62 171 GLY A C 1
ATOM 1275 O O . GLY A 1 171 ? -18.601 5.944 18.632 1.00 29.10 171 GLY A O 1
ATOM 1276 N N . LEU A 1 172 ? -19.737 7.875 18.569 1.00 33.18 172 LEU A N 1
ATOM 1277 C CA . LEU A 1 172 ? -19.440 8.185 19.965 1.00 34.21 172 LEU A CA 1
ATOM 1278 C C . LEU A 1 172 ? -20.098 7.155 20.884 1.00 34.10 172 LEU A C 1
ATOM 1279 O O . LEU A 1 172 ? -19.586 6.855 21.965 1.00 33.35 172 LEU A O 1
ATOM 1284 N N . ASN A 1 173 ? -21.236 6.617 20.455 1.00 32.70 173 ASN A N 1
ATOM 1285 C CA . ASN A 1 173 ? -21.919 5.610 21.259 1.00 34.07 173 ASN A CA 1
ATOM 1286 C C . ASN A 1 173 ? -21.155 4.295 21.155 1.00 31.00 173 ASN A C 1
ATOM 1287 O O . ASN A 1 173 ? -21.109 3.519 22.114 1.00 29.97 173 ASN A O 1
ATOM 1292 N N . ILE A 1 174 ? -20.576 4.033 19.983 1.00 29.30 174 ILE A N 1
ATOM 1293 C CA . ILE A 1 174 ? -19.781 2.821 19.804 1.00 27.39 174 ILE A CA 1
ATOM 1294 C C . ILE A 1 174 ? -18.605 2.930 20.769 1.00 26.75 174 ILE A C 1
ATOM 1295 O O . ILE A 1 174 ? -18.274 1.975 21.479 1.00 26.70 174 ILE A O 1
ATOM 1300 N N . GLU A 1 175 ? -17.989 4.110 20.805 1.00 27.05 175 GLU A N 1
ATOM 1301 C CA . GLU A 1 175 ? -16.849 4.346 21.677 1.00 30.89 175 GLU A CA 1
ATOM 1302 C C . GLU A 1 175 ? -17.211 4.178 23.151 1.00 31.81 175 GLU A C 1
ATOM 1303 O O . GLU A 1 175 ? -16.404 3.693 23.957 1.00 31.64 175 GLU A O 1
ATOM 1309 N N . LYS A 1 176 ? -18.432 4.576 23.495 1.00 33.65 176 LYS A N 1
ATOM 1310 C CA . LYS A 1 176 ? -18.933 4.457 24.859 1.00 36.77 176 LYS A CA 1
ATOM 1311 C C . LYS A 1 176 ? -19.069 2.978 25.251 1.00 35.30 176 LYS A C 1
ATOM 1312 O O . LYS A 1 176 ? -18.589 2.546 26.310 1.00 33.81 176 LYS A O 1
ATOM 1318 N N . LEU A 1 177 ? -19.730 2.208 24.393 1.00 34.59 177 LEU A N 1
ATOM 1319 C CA . LEU A 1 177 ? -19.941 0.788 24.652 1.00 32.95 177 LEU A CA 1
ATOM 1320 C C . LEU A 1 177 ? -18.622 0.025 24.739 1.00 32.45 177 LEU A C 1
ATOM 1321 O O . LEU A 1 177 ? -18.456 -0.846 25.593 1.00 32.42 177 LEU A O 1
ATOM 1326 N N . ALA A 1 178 ? -17.683 0.357 23.856 1.00 28.19 178 ALA A N 1
ATOM 1327 C CA . ALA A 1 178 ? -16.384 -0.314 23.833 1.00 28.37 178 ALA A CA 1
ATOM 1328 C C . ALA A 1 178 ? -15.582 -0.023 25.105 1.00 28.90 178 ALA A C 1
ATOM 1329 O O . ALA A 1 178 ? -14.977 -0.925 25.694 1.00 27.26 178 ALA A O 1
ATOM 1331 N N . GLY A 1 179 ? -15.578 1.236 25.527 1.00 34.39 179 GLY A N 1
ATOM 1332 C CA . GLY A 1 179 ? -14.863 1.588 26.740 1.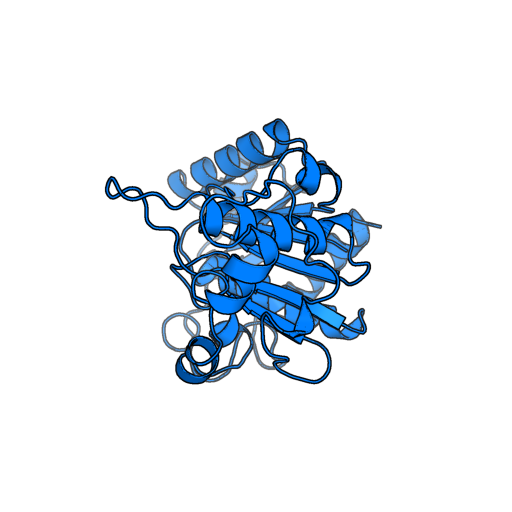00 37.59 179 GLY A CA 1
ATOM 1333 C C . GLY A 1 179 ? -15.478 0.882 27.937 1.00 40.44 179 GLY A C 1
ATOM 1334 O O . GLY A 1 179 ? -14.771 0.350 28.791 1.00 41.26 179 GLY A O 1
ATOM 1335 N N . ASP A 1 180 ? -16.805 0.863 27.993 1.00 43.14 180 ASP A N 1
ATOM 1336 C CA . ASP A 1 180 ? -17.508 0.208 29.088 1.00 45.75 180 ASP A CA 1
ATOM 1337 C C . ASP A 1 180 ? -17.174 -1.278 29.149 1.00 44.46 180 ASP A C 1
ATOM 1338 O O . ASP A 1 180 ? -17.066 -1.858 30.229 1.00 44.13 180 ASP A O 1
ATOM 1343 N N . LEU A 1 181 ? -17.006 -1.886 27.980 1.00 39.65 181 LEU A N 1
ATOM 1344 C CA . LEU A 1 181 ? -16.690 -3.304 27.885 1.00 37.92 181 LEU A CA 1
ATOM 1345 C C . LEU A 1 181 ? -15.215 -3.510 28.242 1.00 36.26 181 LEU A C 1
ATOM 1346 O O . LEU A 1 181 ? -14.787 -4.618 28.551 1.00 36.44 181 LEU A O 1
ATOM 1351 N N . GLY A 1 182 ? -14.438 -2.437 28.205 1.00 34.04 182 GLY A N 1
ATOM 1352 C CA . GLY A 1 182 ? -13.037 -2.555 28.550 1.00 32.34 182 GLY A CA 1
ATOM 1353 C C . GLY A 1 182 ? -12.067 -2.573 27.385 1.00 32.27 182 GLY A C 1
ATOM 1354 O O . GLY A 1 182 ? -10.902 -2.924 27.565 1.00 32.36 182 GLY A O 1
ATOM 1355 N N . ILE A 1 183 ? -12.519 -2.203 26.189 1.00 30.82 183 ILE A N 1
ATOM 1356 C CA . ILE A 1 183 ? -11.609 -2.194 25.049 1.00 31.07 183 ILE A CA 1
ATOM 1357 C C . ILE A 1 183 ? -10.643 -1.033 25.206 1.00 32.75 183 ILE A C 1
ATOM 1358 O O . ILE A 1 183 ? -11.049 0.101 25.425 1.00 33.79 183 ILE A O 1
ATOM 1363 N N . LYS A 1 184 ? -9.355 -1.344 25.094 1.00 41.51 184 LYS A N 1
ATOM 1364 C CA . LYS A 1 184 ? -8.268 -0.383 25.263 1.00 43.17 184 LYS A CA 1
ATOM 1365 C C . LYS A 1 184 ? -8.148 0.773 24.272 1.00 40.92 184 LYS A C 1
ATOM 1366 O O . LYS A 1 184 ? -7.874 1.902 24.679 1.00 39.95 184 LYS A O 1
ATOM 1372 N N . LYS A 1 185 ? -8.338 0.507 22.981 1.00 32.41 185 LYS A N 1
ATOM 1373 C CA . LYS A 1 185 ? -8.230 1.570 21.981 1.00 29.17 185 LYS A CA 1
ATOM 1374 C C . LYS A 1 185 ? -9.358 1.604 20.963 1.00 26.83 185 LYS A C 1
ATOM 1375 O O . LYS A 1 185 ? -9.687 0.581 20.358 1.00 25.05 185 LYS A O 1
ATOM 1381 N N . VAL A 1 186 ? -9.944 2.783 20.776 1.00 27.84 186 VAL A N 1
ATOM 1382 C CA . VAL A 1 186 ? -11.000 2.965 19.783 1.00 24.75 186 VAL A CA 1
ATOM 1383 C C . VAL A 1 186 ? -10.477 4.044 18.833 1.00 25.08 186 VAL A C 1
ATOM 1384 O O . VAL A 1 186 ? -9.954 5.077 19.281 1.00 23.19 186 VAL A O 1
ATOM 1388 N N . ARG A 1 187 ? -10.588 3.792 17.530 1.00 19.54 187 ARG A N 1
ATOM 1389 C CA . ARG A 1 187 ? -10.134 4.745 16.520 1.00 19.96 187 ARG A CA 1
ATOM 1390 C C . ARG A 1 187 ? -11.185 4.860 15.418 1.00 19.83 187 ARG A C 1
ATOM 1391 O O . ARG A 1 187 ? -12.022 3.971 15.247 1.00 19.22 187 ARG A O 1
ATOM 1399 N N . TYR A 1 188 ? -11.147 5.953 14.667 1.00 20.42 188 TYR A N 1
ATOM 1400 C CA . TYR A 1 188 ? -12.152 6.162 13.632 1.00 20.70 188 TYR A CA 1
ATOM 1401 C C . TYR A 1 188 ? -11.631 6.194 12.209 1.00 21.32 188 TYR A C 1
ATOM 1402 O O . TYR A 1 188 ? -10.486 6.573 11.965 1.00 18.89 188 TYR A O 1
ATOM 1411 N N . VAL A 1 189 ? -12.486 5.749 11.284 1.00 21.18 189 VAL A N 1
ATOM 1412 C CA . VAL A 1 189 ? -12.209 5.848 9.856 1.00 20.77 189 VAL A CA 1
ATOM 1413 C C . VAL A 1 189 ? -13.456 6.574 9.353 1.00 20.99 189 VAL A C 1
ATOM 1414 O O . VAL A 1 189 ? -14.590 6.114 9.566 1.00 20.22 189 VAL A O 1
ATOM 1418 N N . ILE A 1 190 ? -13.252 7.736 8.741 1.00 22.13 190 ILE A N 1
ATOM 1419 C CA . ILE A 1 190 ? -14.364 8.529 8.232 1.00 23.20 190 ILE A CA 1
ATOM 1420 C C . ILE A 1 190 ? -14.550 8.150 6.775 1.00 23.82 190 ILE A C 1
ATOM 1421 O O . ILE A 1 190 ? -13.621 8.243 5.967 1.00 24.72 190 ILE A O 1
ATOM 1426 N N . ASN A 1 191 ? -15.759 7.730 6.438 1.00 21.92 191 ASN A N 1
ATOM 1427 C CA . ASN A 1 191 ? -16.033 7.278 5.091 1.00 23.96 191 ASN A CA 1
ATOM 1428 C C . ASN A 1 191 ? -17.060 8.137 4.348 1.00 23.59 191 ASN A C 1
ATOM 1429 O O . ASN A 1 191 ? -17.865 8.846 4.958 1.00 22.31 191 ASN A O 1
ATOM 1434 N N . LYS A 1 192 ? -17.037 8.042 3.025 1.00 24.10 192 LYS A N 1
ATOM 1435 C CA . LYS A 1 192 ? -17.954 8.775 2.163 1.00 27.34 192 LYS A CA 1
ATOM 1436 C C . LYS A 1 192 ? -17.891 10.288 2.320 1.00 25.30 192 LYS A C 1
ATOM 1437 O O . LYS A 1 192 ? -18.924 10.966 2.335 1.00 25.84 192 LYS A O 1
ATOM 1443 N N . VAL A 1 193 ? -16.683 10.820 2.437 1.00 24.04 193 VAL A N 1
ATOM 1444 C CA . VAL A 1 193 ? -16.511 12.267 2.554 1.00 25.65 193 VAL A CA 1
ATOM 1445 C C . VAL A 1 193 ? -16.702 12.929 1.173 1.00 25.33 193 VAL A C 1
ATOM 1446 O O . VAL A 1 193 ? -16.025 12.581 0.204 1.00 23.05 193 VAL A O 1
ATOM 1450 N N . ARG A 1 194 ? -17.628 13.882 1.087 1.00 24.77 194 ARG A N 1
ATOM 1451 C CA . ARG A 1 194 ? -17.918 14.558 -0.184 1.00 24.43 194 ARG A CA 1
ATOM 1452 C C . ARG A 1 194 ? -17.336 15.960 -0.343 1.00 23.39 194 ARG A C 1
ATOM 1453 O O . ARG A 1 194 ? -17.068 16.396 -1.464 1.00 22.78 194 ARG A O 1
ATOM 1461 N N . ASN A 1 195 ? -17.150 16.666 0.768 1.00 20.99 195 ASN A N 1
ATOM 1462 C CA . ASN A 1 195 ? -16.626 18.028 0.702 1.00 19.95 195 ASN A CA 1
ATOM 1463 C C . ASN A 1 195 ? -15.793 18.395 1.916 1.00 19.15 195 ASN A C 1
ATOM 1464 O O . ASN A 1 195 ? -15.756 17.670 2.911 1.00 18.97 195 ASN A O 1
ATOM 1469 N N . ILE A 1 196 ? -15.111 19.532 1.831 1.00 20.09 196 ILE A N 1
ATOM 1470 C CA . ILE A 1 196 ? -14.234 19.961 2.904 1.00 18.79 196 ILE A CA 1
ATOM 1471 C C . ILE A 1 196 ? -14.989 20.424 4.149 1.00 21.21 196 ILE A C 1
ATOM 1472 O O . ILE A 1 196 ? -14.497 20.284 5.276 1.00 20.62 196 ILE A O 1
ATOM 1477 N N . LYS A 1 197 ? -16.190 20.951 3.942 1.00 20.59 197 LYS A N 1
ATOM 1478 C CA . LYS A 1 197 ? -17.016 21.413 5.053 1.00 25.17 197 LYS A CA 1
ATOM 1479 C C . LYS A 1 197 ? -17.248 20.214 5.987 1.00 23.56 197 LYS A C 1
ATOM 1480 O O . LYS A 1 197 ? -17.181 20.338 7.215 1.00 22.07 197 LYS A O 1
ATOM 1486 N N . GLU A 1 198 ? -17.496 19.052 5.390 1.00 23.50 198 GLU A N 1
ATOM 1487 C CA . GLU A 1 198 ? -17.708 17.827 6.159 1.00 25.17 198 GLU A CA 1
ATOM 1488 C C . GLU A 1 198 ? -16.453 17.453 6.964 1.00 24.90 198 GLU A C 1
ATOM 1489 O O . GLU A 1 198 ? -16.556 17.006 8.105 1.00 26.63 198 GLU A O 1
ATOM 1495 N N . GLU A 1 199 ? -15.274 17.639 6.378 1.00 24.09 199 GLU A N 1
ATOM 1496 C CA . GLU A 1 199 ? -14.021 17.343 7.069 1.00 25.66 199 GLU A CA 1
ATOM 1497 C C . GLU A 1 199 ? -13.868 18.266 8.283 1.00 26.22 199 GLU A C 1
ATOM 1498 O O . GLU A 1 199 ? -13.357 17.868 9.336 1.00 24.60 199 GLU A O 1
ATOM 1504 N N . LYS A 1 200 ? -14.307 19.509 8.127 1.00 26.90 200 LYS A N 1
ATOM 1505 C CA . LYS A 1 200 ? -14.243 20.471 9.216 1.00 28.87 200 LYS A CA 1
ATOM 1506 C C . LYS A 1 200 ? -15.220 20.039 10.313 1.00 27.88 200 LYS A C 1
ATOM 1507 O O . LYS A 1 200 ? -14.938 20.192 11.506 1.00 28.80 200 LYS A O 1
ATOM 1513 N N . LEU A 1 201 ? -16.361 19.485 9.921 1.00 24.59 201 LEU A N 1
ATOM 1514 C CA . LEU A 1 201 ? -17.335 19.038 10.919 1.00 26.78 201 LEU A CA 1
ATOM 1515 C C . LEU A 1 201 ? -16.710 17.927 11.776 1.00 27.92 201 LEU A C 1
ATOM 1516 O O . LEU A 1 201 ? -16.839 17.909 13.009 1.00 28.95 201 LEU A O 1
ATOM 1521 N N . ILE A 1 202 ? -16.026 17.002 11.117 1.00 30.34 202 ILE A N 1
ATOM 1522 C CA . ILE A 1 202 ? -15.375 15.900 11.814 1.00 32.69 202 ILE A CA 1
ATOM 1523 C C . ILE A 1 202 ? -14.356 16.439 12.808 1.00 35.48 202 ILE A C 1
ATOM 1524 O O . ILE A 1 202 ? -14.361 16.075 13.988 1.00 37.24 202 ILE A O 1
ATOM 1529 N N . LYS A 1 203 ? -13.476 17.305 12.322 1.00 33.44 203 LYS A N 1
ATOM 1530 C CA . LYS A 1 203 ? -12.445 17.889 13.159 1.00 36.75 203 LYS A CA 1
ATOM 1531 C C . LYS A 1 203 ? -13.047 18.620 14.357 1.00 38.14 203 LYS A C 1
ATOM 1532 O O . LYS A 1 203 ? -12.420 18.721 15.407 1.00 36.83 203 LYS A O 1
ATOM 1538 N N . LYS A 1 204 ? -14.261 19.127 14.200 1.00 46.29 204 LYS A N 1
ATOM 1539 C CA . LYS A 1 204 ? -14.910 19.840 15.291 1.00 49.42 204 LYS A CA 1
ATOM 1540 C C . LYS A 1 204 ? -15.429 18.929 16.404 1.00 49.66 204 LYS A C 1
ATOM 1541 O O . LYS A 1 204 ? -15.377 19.289 17.580 1.00 50.62 204 LYS A O 1
ATOM 1547 N N . HIS A 1 205 ? -15.923 17.750 16.039 1.00 41.47 205 HIS A N 1
ATOM 1548 C CA . HIS A 1 205 ? -16.491 16.839 17.028 1.00 40.16 205 HIS A CA 1
ATOM 1549 C C . HIS A 1 205 ? -15.592 15.687 17.460 1.00 36.59 205 HIS A C 1
ATOM 1550 O O . HIS A 1 205 ? -15.851 15.049 18.477 1.00 34.77 205 HIS A O 1
ATOM 1557 N N . LEU A 1 206 ? -14.539 15.417 16.702 1.00 37.01 206 LEU A N 1
ATOM 1558 C CA . LEU A 1 206 ? -13.658 14.312 17.041 1.00 36.96 206 LEU A CA 1
ATOM 1559 C C . LEU A 1 206 ? -12.198 14.709 17.125 1.00 38.00 206 LEU A C 1
ATOM 1560 O O . LEU A 1 206 ? -11.721 15.534 16.341 1.00 39.04 206 LEU A O 1
ATOM 1565 N N . PRO A 1 207 ? -11.464 14.128 18.090 1.00 36.33 207 PRO A N 1
ATOM 1566 C CA . PRO A 1 207 ? -10.038 14.434 18.250 1.00 35.86 207 PRO A CA 1
ATOM 1567 C C . PRO A 1 207 ? -9.332 13.892 17.006 1.00 36.25 207 PRO A C 1
ATOM 1568 O O . PRO A 1 207 ? -9.548 12.742 16.616 1.00 31.84 207 PRO A O 1
ATOM 1572 N N . GLU A 1 208 ? -8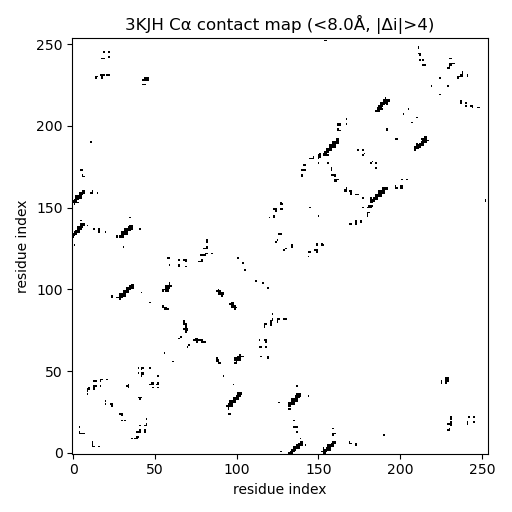.496 14.707 16.376 1.00 41.51 208 GLU A N 1
ATOM 1573 C CA . GLU A 1 208 ? -7.818 14.257 15.166 1.00 45.49 208 GLU A CA 1
ATOM 1574 C C . GLU A 1 208 ? -6.833 13.107 15.370 1.00 46.16 208 GLU A C 1
ATOM 1575 O O . GLU A 1 208 ? -6.582 12.338 14.442 1.00 45.93 208 GLU A O 1
ATOM 1581 N N . ASP A 1 209 ? -6.276 12.980 16.572 1.00 49.33 209 ASP A N 1
ATOM 1582 C CA . ASP A 1 209 ? -5.331 11.896 16.824 1.00 51.54 209 ASP A CA 1
ATOM 1583 C C . ASP A 1 209 ? -6.070 10.556 16.871 1.00 48.69 209 ASP A C 1
ATOM 1584 O O . ASP A 1 209 ? -5.467 9.493 16.706 1.00 49.54 209 ASP A O 1
ATOM 1589 N N . LYS A 1 210 ? -7.383 10.620 17.074 1.00 40.04 210 LYS A N 1
ATOM 1590 C CA . LYS A 1 210 ? -8.217 9.421 17.126 1.00 39.06 210 LYS A CA 1
ATOM 1591 C C . LYS A 1 210 ? -8.698 8.999 15.731 1.00 33.39 210 LYS A C 1
ATOM 1592 O O . LYS A 1 210 ? -9.335 7.951 15.580 1.00 28.99 210 LYS A O 1
ATOM 1598 N N . ILE A 1 211 ? -8.405 9.814 14.720 1.00 31.37 211 ILE A N 1
ATOM 1599 C CA . ILE A 1 211 ? -8.823 9.507 13.350 1.00 29.83 211 ILE A CA 1
ATOM 1600 C C . ILE A 1 211 ? -7.725 8.789 12.566 1.00 29.64 211 ILE A C 1
ATOM 1601 O O . ILE A 1 211 ? -6.685 9.371 12.249 1.00 28.16 211 ILE A O 1
ATOM 1606 N N . LEU A 1 212 ? -7.971 7.516 12.255 1.00 26.68 212 LEU A N 1
ATOM 1607 C CA . LEU A 1 212 ? -7.022 6.682 11.522 1.00 27.67 212 LEU A CA 1
ATOM 1608 C C . LEU A 1 212 ? -6.848 7.168 10.090 1.00 29.28 212 LEU A C 1
ATOM 1609 O O . LEU A 1 212 ? -5.730 7.168 9.545 1.00 28.16 212 LEU A O 1
ATOM 1614 N N . GLY A 1 213 ? -7.964 7.557 9.470 1.00 28.95 213 GLY A N 1
ATOM 1615 C CA . GLY A 1 213 ? -7.917 8.036 8.102 1.00 27.43 213 GLY A CA 1
ATOM 1616 C C . GLY A 1 213 ? -9.265 8.491 7.572 1.00 26.57 213 GLY A C 1
ATOM 1617 O O . GLY A 1 213 ? -10.308 8.251 8.178 1.00 24.32 213 GLY A O 1
ATOM 1618 N N . ILE A 1 214 ? -9.234 9.144 6.417 1.00 26.55 214 ILE A N 1
ATOM 1619 C CA . ILE A 1 214 ? -10.423 9.680 5.780 1.00 28.10 214 ILE A CA 1
ATOM 1620 C C . ILE A 1 214 ? -10.552 9.073 4.389 1.00 26.22 214 ILE A C 1
ATOM 1621 O O . ILE A 1 214 ? -9.585 9.050 3.634 1.00 24.00 214 ILE A O 1
ATOM 1626 N N . ILE A 1 215 ? -11.734 8.556 4.056 1.00 21.69 215 ILE A N 1
ATOM 1627 C CA . ILE A 1 215 ? -11.932 7.947 2.748 1.00 21.15 215 ILE A CA 1
ATOM 1628 C C . ILE A 1 215 ? -12.947 8.771 1.954 1.00 21.42 215 ILE A C 1
ATOM 1629 O O . ILE A 1 215 ? -14.121 8.869 2.324 1.00 21.31 215 ILE A O 1
ATOM 1634 N N . PRO A 1 216 ? -12.498 9.377 0.847 1.00 23.98 216 PRO A N 1
ATOM 1635 C CA . PRO A 1 216 ? -13.400 10.186 0.029 1.00 25.82 216 PRO A CA 1
ATOM 1636 C C . PRO A 1 216 ? -14.487 9.346 -0.617 1.00 27.76 216 PRO A C 1
ATOM 1637 O O . PRO A 1 216 ? -14.277 8.175 -0.946 1.00 23.70 216 PRO A O 1
ATOM 1641 N N . TYR A 1 217 ? -15.654 9.955 -0.788 1.00 27.65 217 TYR A N 1
ATOM 1642 C CA . TYR A 1 217 ? -16.774 9.289 -1.431 1.00 33.99 217 TYR A CA 1
ATOM 1643 C C . TYR A 1 217 ? -16.373 9.028 -2.879 1.00 34.69 217 TYR A C 1
ATOM 1644 O O . TYR A 1 217 ? -15.760 9.881 -3.516 1.00 31.38 217 TYR A O 1
ATOM 1653 N N . ASN A 1 218 ? -16.719 7.858 -3.404 1.00 35.02 218 ASN A N 1
ATOM 1654 C CA . ASN A 1 218 ? -16.366 7.539 -4.781 1.00 44.70 218 ASN A CA 1
ATOM 1655 C C . ASN A 1 218 ? -17.618 7.398 -5.645 1.00 50.64 218 ASN A C 1
ATOM 1656 O O . ASN A 1 218 ? -18.545 6.662 -5.303 1.00 44.95 218 ASN A O 1
ATOM 1661 N N . GLU A 1 219 ? -17.651 8.119 -6.760 1.00 73.18 219 GLU A N 1
ATOM 1662 C CA . GLU A 1 219 ? -18.799 8.048 -7.650 1.00 92.17 219 GLU A CA 1
ATOM 1663 C C . GLU A 1 219 ? -18.803 6.687 -8.334 1.00 101.06 219 GLU A C 1
ATOM 1664 O O . GLU A 1 219 ? -19.859 6.148 -8.660 1.00 101.71 219 GLU A O 1
ATOM 1670 N N . LEU A 1 220 ? -17.613 6.135 -8.545 1.00 132.47 220 LEU A N 1
ATOM 1671 C CA . LEU A 1 220 ? -17.477 4.828 -9.174 1.00 143.30 220 LEU A CA 1
ATOM 1672 C C . LEU A 1 220 ? -17.699 3.748 -8.115 1.00 147.59 220 LEU A C 1
ATOM 1673 O O . LEU A 1 220 ? -17.506 2.561 -8.373 1.00 147.93 220 LEU A O 1
ATOM 1678 N N . PHE A 1 221 ? -18.104 4.174 -6.921 1.00 151.55 221 PHE A N 1
ATOM 1679 C CA . PHE A 1 221 ? -18.356 3.259 -5.811 1.00 155.86 221 PHE A CA 1
ATOM 1680 C C . PHE A 1 221 ? -19.855 3.043 -5.613 1.00 151.21 221 PHE A C 1
ATOM 1681 O O . PHE A 1 221 ? -20.278 2.022 -5.070 1.00 152.87 221 PHE A O 1
ATOM 1689 N N . ILE A 1 222 ? -20.652 4.010 -6.058 1.00 129.55 222 ILE A N 1
ATOM 1690 C CA . ILE A 1 222 ? -22.104 3.923 -5.940 1.00 127.69 222 ILE A CA 1
ATOM 1691 C C . ILE A 1 222 ? -22.667 3.156 -7.136 1.00 133.67 222 ILE A C 1
ATOM 1692 O O . ILE A 1 222 ? -23.709 2.507 -7.038 1.00 129.77 222 ILE A O 1
ATOM 1697 N N . GLU A 1 223 ? -21.962 3.234 -8.261 1.00 182.55 223 GLU A N 1
ATOM 1698 C CA . GLU A 1 223 ? -22.377 2.552 -9.483 1.00 190.07 223 GLU A CA 1
ATOM 1699 C C . GLU A 1 223 ? -21.417 1.420 -9.843 1.00 191.37 223 GLU A C 1
ATOM 1700 O O . GLU A 1 223 ? -21.412 0.936 -10.975 1.00 195.12 223 GLU A O 1
ATOM 1706 N N . LEU A 1 224 ? -20.604 1.007 -8.876 1.00 158.64 224 LEU A N 1
ATOM 1707 C CA . LEU A 1 224 ? -19.645 -0.071 -9.090 1.00 154.24 224 LEU A CA 1
ATOM 1708 C C . LEU A 1 224 ? -19.068 -0.570 -7.767 1.00 156.06 224 LEU A C 1
ATOM 1709 O O . LEU A 1 224 ? -17.962 -0.192 -7.376 1.00 156.08 224 LEU A O 1
ATOM 1714 N N . SER A 1 225 ? -19.826 -1.421 -7.083 1.00 172.63 225 SER A N 1
ATOM 1715 C CA . SER A 1 225 ? -19.395 -1.977 -5.806 1.00 174.91 225 SER A CA 1
ATOM 1716 C C . SER A 1 225 ? -19.704 -3.471 -5.746 1.00 175.18 225 SER A C 1
ATOM 1717 O O . SER A 1 225 ? -19.850 -4.042 -4.665 1.00 176.55 225 SER A O 1
ATOM 1720 N N . LEU A 1 226 ? -19.814 -4.096 -6.915 1.00 163.60 226 LEU A N 1
ATOM 1721 C CA . LEU A 1 226 ? -20.101 -5.525 -7.000 1.00 157.68 226 LEU A CA 1
ATOM 1722 C C . LEU A 1 226 ? -19.528 -6.149 -8.275 1.00 155.86 226 LEU A C 1
ATOM 1723 O O . LEU A 1 226 ? -20.083 -7.113 -8.805 1.00 161.36 226 LEU A O 1
ATOM 1728 N N . LYS A 1 227 ? -18.416 -5.601 -8.761 1.00 124.02 227 LYS A N 1
ATOM 1729 C CA . LYS A 1 227 ? -17.778 -6.117 -9.969 1.00 116.59 227 LYS A CA 1
ATOM 1730 C C . LYS A 1 227 ? -16.269 -6.259 -9.785 1.00 116.99 227 LYS A C 1
ATOM 1731 O O . LYS A 1 227 ? -15.745 -7.372 -9.738 1.00 115.64 227 LYS A O 1
ATOM 1737 N N . GLY A 1 228 ? -15.574 -5.130 -9.683 1.00 140.12 228 GLY A N 1
ATOM 1738 C CA . GLY A 1 228 ? -14.132 -5.161 -9.507 1.00 140.57 228 GLY A CA 1
ATOM 1739 C C . GLY A 1 228 ? -13.717 -5.183 -8.048 1.00 138.92 228 GLY A C 1
ATOM 1740 O O . GLY A 1 228 ? -12.891 -4.377 -7.617 1.00 139.61 228 GLY A O 1
ATOM 1741 N N . GLU A 1 229 ? -14.292 -6.112 -7.291 1.00 147.54 229 GLU A N 1
ATOM 1742 C CA . GLU A 1 229 ? -13.998 -6.257 -5.869 1.00 139.99 229 GLU A CA 1
ATOM 1743 C C . GLU A 1 229 ? -14.106 -4.940 -5.106 1.00 128.06 229 GLU A C 1
ATOM 1744 O O . GLU A 1 229 ? -15.137 -4.270 -5.178 1.00 132.22 229 GLU A O 1
ATOM 1750 N N . GLU A 1 230 ? -13.059 -4.557 -4.380 1.00 74.53 230 GLU A N 1
ATOM 1751 C CA . GLU A 1 230 ? -13.134 -3.314 -3.620 1.00 58.52 230 GLU A CA 1
ATOM 1752 C C . GLU A 1 230 ? -11.893 -2.422 -3.546 1.00 42.83 230 GLU A C 1
ATOM 1753 O O . GLU A 1 230 ? -11.020 -2.448 -4.422 1.00 31.71 230 GLU A O 1
ATOM 1759 N N . ILE A 1 231 ? -11.843 -1.632 -2.474 1.00 42.27 231 ILE A N 1
ATOM 1760 C CA . ILE A 1 231 ? -10.773 -0.669 -2.226 1.00 37.50 231 ILE A CA 1
ATOM 1761 C C . ILE A 1 231 ? -9.376 -1.242 -1.991 1.00 34.08 231 ILE A C 1
ATOM 1762 O O . ILE A 1 231 ? -8.408 -0.493 -1.887 1.00 33.04 231 ILE A O 1
ATOM 1767 N N . TRP A 1 232 ? -9.266 -2.559 -1.895 1.00 26.68 232 TRP A N 1
ATOM 1768 C CA . TRP A 1 232 ? -7.961 -3.163 -1.692 1.00 26.86 232 TRP A CA 1
ATOM 1769 C C . TRP A 1 232 ? -7.273 -3.503 -3.010 1.00 25.45 232 TRP A C 1
ATOM 1770 O O . TRP A 1 232 ? -6.132 -3.949 -3.011 1.00 24.98 232 TRP A O 1
ATOM 1781 N N . GLN A 1 233 ? -7.963 -3.319 -4.130 1.00 25.58 233 GLN A N 1
ATOM 1782 C CA . GLN A 1 233 ? -7.350 -3.616 -5.421 1.00 26.57 233 GLN A CA 1
ATOM 1783 C C . GLN A 1 233 ? -6.414 -2.485 -5.853 1.00 26.31 233 GLN A C 1
ATOM 1784 O O . GLN A 1 233 ? -6.708 -1.305 -5.631 1.00 20.99 233 GLN A O 1
ATOM 1790 N N . SER A 1 234 ? -5.285 -2.854 -6.462 1.00 28.41 234 SER A N 1
ATOM 1791 C CA . SER A 1 234 ? -4.286 -1.876 -6.874 1.00 33.10 234 SER A CA 1
ATOM 1792 C C . SER A 1 234 ? -4.753 -0.857 -7.899 1.00 36.34 234 SER A C 1
ATOM 1793 O O . SER A 1 234 ? -4.056 0.130 -8.134 1.00 38.57 234 SER A O 1
ATOM 1796 N N . THR A 1 235 ? -5.924 -1.083 -8.495 1.00 43.42 235 THR A N 1
ATOM 1797 C CA . THR A 1 235 ? -6.479 -0.151 -9.483 1.00 45.65 235 THR A CA 1
ATOM 1798 C C . THR A 1 235 ? -7.478 0.805 -8.842 1.00 45.81 235 THR A C 1
ATOM 1799 O O . THR A 1 235 ? -7.887 1.784 -9.461 1.00 49.35 235 THR A O 1
ATOM 1803 N N . ASN A 1 236 ? -7.879 0.516 -7.609 1.00 35.28 236 ASN A N 1
ATOM 1804 C CA . ASN A 1 236 ? -8.839 1.368 -6.922 1.00 33.67 236 ASN A CA 1
ATOM 1805 C C . ASN A 1 236 ? -8.196 2.667 -6.440 1.00 32.83 236 ASN A C 1
ATOM 1806 O O . ASN A 1 236 ? -7.070 2.675 -5.929 1.00 31.77 236 ASN A O 1
ATOM 1811 N N . PRO A 1 237 ? -8.904 3.791 -6.603 1.00 37.28 237 PRO A N 1
ATOM 1812 C CA . PRO A 1 237 ? -8.388 5.094 -6.175 1.00 36.20 237 PRO A CA 1
ATOM 1813 C C . PRO A 1 237 ? -8.069 5.219 -4.683 1.00 33.92 237 PRO A C 1
ATOM 1814 O O . PRO A 1 237 ? -7.270 6.069 -4.292 1.00 33.95 237 PRO A O 1
ATOM 1818 N N . ALA A 1 238 ? -8.681 4.377 -3.854 1.00 28.30 238 ALA A N 1
ATOM 1819 C CA . ALA A 1 238 ? -8.446 4.422 -2.408 1.00 25.19 238 ALA A CA 1
ATOM 1820 C C . ALA A 1 238 ? -7.306 3.503 -1.959 1.00 23.49 238 ALA A C 1
ATOM 1821 O O . ALA A 1 238 ? -6.936 3.487 -0.782 1.00 23.18 238 ALA A O 1
ATOM 1823 N N . PHE A 1 239 ? -6.742 2.761 -2.909 1.00 25.84 239 PHE A N 1
ATOM 1824 C CA . PHE A 1 239 ? -5.648 1.818 -2.652 1.00 25.61 239 PHE A CA 1
ATOM 1825 C C . PHE A 1 239 ? -4.543 2.373 -1.745 1.00 24.68 239 PHE A C 1
ATOM 1826 O O . PHE A 1 239 ? -4.266 1.831 -0.674 1.00 22.92 239 PHE A O 1
ATOM 1834 N N . VAL A 1 240 ? -3.908 3.454 -2.183 1.00 22.55 240 VAL A N 1
ATOM 1835 C CA . VAL A 1 240 ? -2.815 4.037 -1.422 1.00 21.93 240 VAL A CA 1
ATOM 1836 C C . VAL A 1 240 ? -3.297 4.558 -0.084 1.00 21.82 240 VAL A C 1
ATOM 1837 O O . VAL A 1 240 ? -2.704 4.257 0.957 1.00 21.09 240 VAL A O 1
ATOM 1841 N N . ASN A 1 241 ? -4.380 5.330 -0.113 1.00 21.19 241 ASN A N 1
ATOM 1842 C CA . ASN A 1 241 ? -4.954 5.879 1.109 1.00 23.06 241 ASN A CA 1
ATOM 1843 C C . ASN A 1 241 ? -5.222 4.752 2.122 1.00 22.26 241 ASN A C 1
ATOM 1844 O O . ASN A 1 241 ? -4.956 4.887 3.325 1.00 21.66 241 ASN A O 1
ATOM 1849 N N . LEU A 1 242 ? -5.722 3.624 1.633 1.00 21.59 242 LEU A N 1
ATOM 1850 C CA . LEU A 1 242 ? -6.002 2.492 2.516 1.00 22.23 242 LEU A CA 1
ATOM 1851 C C . LEU A 1 242 ? -4.738 1.933 3.181 1.00 21.02 242 LEU A C 1
ATOM 1852 O O . LEU A 1 242 ? -4.774 1.477 4.323 1.00 17.55 242 LEU A O 1
ATOM 1857 N N . HIS A 1 243 ? -3.621 1.955 2.465 1.00 17.92 243 HIS A N 1
ATOM 1858 C CA . HIS A 1 243 ? -2.382 1.454 3.040 1.00 19.34 243 HIS A CA 1
ATOM 1859 C C . HIS A 1 243 ? -1.837 2.402 4.120 1.00 18.33 243 HIS A C 1
ATOM 1860 O O . HIS A 1 243 ? -1.136 1.968 5.040 1.00 18.44 243 HIS A O 1
ATOM 1867 N N . ASP A 1 244 ? -2.184 3.684 4.013 1.00 19.59 244 ASP A N 1
ATOM 1868 C CA . ASP A 1 244 ? -1.769 4.686 4.994 1.00 21.96 244 ASP A CA 1
ATOM 1869 C C . ASP A 1 244 ? -2.550 4.410 6.282 1.00 21.23 244 ASP A C 1
ATOM 1870 O O . ASP A 1 244 ? -2.008 4.462 7.399 1.00 19.41 244 ASP A O 1
ATOM 1875 N N . ILE A 1 245 ? -3.833 4.110 6.111 1.00 19.33 245 ILE A N 1
ATOM 1876 C CA . ILE A 1 245 ? -4.700 3.792 7.241 1.00 21.42 245 ILE A CA 1
ATOM 1877 C C . ILE A 1 245 ? -4.172 2.534 7.937 1.00 21.02 245 ILE A C 1
ATOM 1878 O O . ILE A 1 245 ? -4.112 2.473 9.167 1.00 21.75 245 ILE A O 1
ATOM 1883 N N . TYR A 1 246 ? -3.751 1.551 7.144 1.00 19.76 246 TYR A N 1
ATOM 1884 C CA . TYR A 1 246 ? -3.209 0.300 7.682 1.00 20.83 246 TYR A CA 1
ATOM 1885 C C . TYR A 1 246 ? -1.912 0.545 8.445 1.00 20.98 246 TYR A C 1
ATOM 1886 O O . TYR A 1 246 ? -1.701 -0.012 9.518 1.00 19.96 246 TYR A O 1
ATOM 1895 N N . GLN A 1 247 ? -1.028 1.371 7.886 1.00 21.33 247 GLN A N 1
ATOM 1896 C CA . GLN A 1 247 ? 0.228 1.667 8.566 1.00 21.54 247 GLN A CA 1
ATOM 1897 C C . GLN A 1 247 ? 0.010 2.352 9.914 1.00 21.67 247 GLN A C 1
ATOM 1898 O O . GLN A 1 247 ? 0.707 2.052 10.882 1.00 20.06 247 GLN A O 1
ATOM 1904 N N . LYS A 1 248 ? -0.937 3.285 9.975 1.00 22.89 248 LYS A N 1
ATOM 1905 C CA . LYS A 1 248 ? -1.214 3.978 11.229 1.00 26.20 248 LYS A CA 1
ATOM 1906 C C . LYS A 1 248 ? -1.728 2.983 12.258 1.00 25.08 248 LYS A C 1
ATOM 1907 O O . LYS A 1 248 ? -1.374 3.053 13.441 1.00 25.85 248 LYS A O 1
ATOM 1913 N N . LEU A 1 249 ? -2.566 2.057 11.797 1.00 28.31 249 LEU A N 1
ATOM 1914 C CA . LEU A 1 249 ? -3.116 1.004 12.648 1.00 28.80 249 LEU A CA 1
ATOM 1915 C C . LEU A 1 249 ? -1.957 0.163 13.205 1.00 28.47 249 LEU A C 1
ATOM 1916 O O . LEU A 1 249 ? -1.815 0.011 14.426 1.00 28.01 249 LEU A O 1
ATOM 1921 N N . ARG A 1 250 ? -1.129 -0.376 12.309 1.00 24.27 250 ARG A N 1
ATOM 1922 C CA . ARG A 1 250 ? 0.012 -1.186 12.736 1.00 24.98 250 ARG A CA 1
ATOM 1923 C C . ARG A 1 250 ? 0.879 -0.441 13.751 1.00 26.68 250 ARG A C 1
ATOM 1924 O O . ARG A 1 250 ? 1.255 -1.005 14.790 1.00 25.95 250 ARG A O 1
ATOM 1932 N N . LEU A 1 251 ? 1.215 0.814 13.460 1.00 29.83 251 LEU A N 1
ATOM 1933 C CA . LEU A 1 251 ? 2.029 1.596 14.391 1.00 34.08 251 LEU A CA 1
ATOM 1934 C C . LEU A 1 251 ? 1.312 1.778 15.735 1.00 35.30 251 LEU A C 1
ATOM 1935 O O . LEU A 1 251 ? 1.933 1.689 16.802 1.00 34.52 251 LEU A O 1
ATOM 1940 N N . GLU A 1 252 ? 0.006 2.019 15.689 1.00 36.23 252 GLU A N 1
ATOM 1941 C CA . GLU A 1 252 ? -0.778 2.199 16.911 1.00 38.04 252 GLU A CA 1
ATOM 1942 C C . GLU A 1 252 ? -0.754 0.966 17.807 1.00 37.16 252 GLU A C 1
ATOM 1943 O O . GLU A 1 252 ? -0.564 1.069 19.022 1.00 36.39 252 GLU A O 1
ATOM 1949 N N . VAL A 1 253 ? -0.952 -0.198 17.199 1.00 32.11 253 VAL A N 1
ATOM 1950 C CA . VAL A 1 253 ? -0.997 -1.451 17.944 1.00 32.33 253 VAL A CA 1
ATOM 1951 C C . VAL A 1 253 ? 0.363 -1.933 18.441 1.00 34.32 253 VAL A C 1
ATOM 1952 O O . VAL A 1 253 ? 0.453 -2.536 19.517 1.00 36.12 253 VAL A O 1
ATOM 1956 N N . GLY A 1 254 ? 1.411 -1.676 17.661 1.00 35.37 254 GLY A N 1
ATOM 1957 C CA . GLY A 1 254 ? 2.751 -2.082 18.051 1.00 37.27 254 GLY A CA 1
ATOM 1958 C C . GLY A 1 254 ? 3.030 -3.556 17.813 1.00 36.67 254 GLY A C 1
ATOM 1959 O O . GLY A 1 254 ? 2.112 -4.331 17.548 1.00 36.95 254 GLY A O 1
#

CATH classification: 3.40.50.300